Protein AF-A0A927JJC5-F1 (afdb_monomer_lite)

Sequence (199 aa):
MKTSLMSLATGILIAAAAIASPAQAAKVTFDFGLNGASRANGVFEFDDAKTGVLAFEDLKSFDMTTVGGPILLSDGTTQEFPSVTYSLTDILGLSNRYFGFDTAARTIVAGTFEGFAFPLVFAAYDDIGSTGFLIDFFNDGTGAGSITEYTARYMDGYDRISMTASVPEPASWALMLAGFAMVGGATRYRRRATRVAHA

Secondary structure (DSSP, 8-state):
---SSSSSSSSSSSTT-------PEEEEEEEEEETTEEEEEEEEEEETT--SEE-GGGEEEEEEEE---EEE-TTS-EEE---EEEEHHHHHTSSEEEE-EETTTTEE--EE-TT-SSEEEEEEE-TTSSSEEEEEE--SSSS-EEEEETTTTEEEEESEEEEEEPPPPHHHHHHHHHHHHHHHHHHHHHHHT------

pLDDT: mean 83.31, std 15.12, range [40.72, 97.94]

Foldseek 3Di:
DDDDDPPDPPDPDPPPPPPPPPQDWKKKKKFFAAPPHTQKIWMWTARLVDAFWDFLVRTPKIKMKGDWQWDQDPVRDTDTFDIDMDISVNQVPADFWDATAGSVVRDFDWDDGPPDPFTWRTWGHHPVLQATWTWGADPPPPRKIWIAGRPRRDIDIGNDMDMDIDDPDVVVVVVVVVVVVVVVVVVVVVVVVDDDDDD

Structure (mmCIF, N/CA/C/O backbone):
data_AF-A0A927JJC5-F1
#
_entry.id   AF-A0A927JJC5-F1
#
loop_
_atom_site.group_PDB
_atom_site.id
_atom_site.type_symbol
_atom_site.label_atom_id
_atom_site.label_alt_id
_atom_site.label_comp_id
_atom_site.label_asym_id
_atom_site.label_entity_id
_atom_site.label_seq_id
_atom_site.pdbx_PDB_ins_code
_atom_site.Cartn_x
_atom_site.Cartn_y
_atom_site.Cartn_z
_atom_site.occupancy
_atom_site.B_iso_or_equiv
_atom_site.auth_seq_id
_atom_site.auth_comp_id
_atom_site.auth_asym_id
_atom_site.auth_atom_id
_atom_site.pdbx_PDB_model_num
ATOM 1 N N . MET A 1 1 ? -61.981 5.075 44.859 1.00 45.03 1 MET A N 1
ATOM 2 C CA . MET A 1 1 ? -60.550 5.429 45.001 1.00 45.03 1 MET A CA 1
ATOM 3 C C . MET A 1 1 ? -59.701 4.388 44.275 1.00 45.03 1 MET A C 1
ATOM 5 O O . MET A 1 1 ? -59.357 3.374 44.861 1.00 45.03 1 MET A O 1
ATOM 9 N N . LYS A 1 2 ? -59.460 4.576 42.972 1.00 49.97 2 LYS A N 1
ATOM 10 C CA . LYS A 1 2 ? -58.647 3.692 42.115 1.00 49.97 2 LYS A CA 1
ATOM 11 C C . LYS A 1 2 ? -58.069 4.527 40.968 1.00 49.97 2 LYS A C 1
ATOM 13 O O . LYS A 1 2 ? -58.661 4.570 39.903 1.00 49.97 2 LYS A O 1
ATOM 18 N N . THR A 1 3 ? -56.953 5.207 41.198 1.00 52.38 3 THR A N 1
ATOM 19 C CA . THR A 1 3 ? -56.157 5.891 40.161 1.00 52.38 3 THR A CA 1
ATOM 20 C C . THR A 1 3 ? -54.789 6.193 40.766 1.00 52.38 3 THR A C 1
ATOM 22 O O . THR A 1 3 ? -54.757 6.935 41.740 1.00 52.38 3 THR A O 1
ATOM 25 N N . SER A 1 4 ? -53.704 5.601 40.240 1.00 50.56 4 SER A N 1
ATOM 26 C CA . SER A 1 4 ? -52.304 6.107 40.289 1.00 50.56 4 SER A CA 1
ATOM 27 C C . SER A 1 4 ? -51.228 4.999 40.350 1.00 50.56 4 SER A C 1
ATOM 29 O O . SER A 1 4 ? -50.318 5.068 41.171 1.00 50.56 4 SER A O 1
ATOM 31 N N . LEU A 1 5 ? -51.278 3.966 39.497 1.00 47.16 5 LEU A N 1
ATOM 32 C CA . LEU A 1 5 ? -50.209 2.942 39.485 1.00 47.16 5 LEU A CA 1
ATOM 33 C C . LEU A 1 5 ? -49.790 2.418 38.100 1.00 47.16 5 LEU A C 1
ATOM 35 O O . LEU A 1 5 ? -48.977 1.508 38.026 1.00 47.16 5 LEU A O 1
ATOM 39 N N . MET A 1 6 ? -50.270 3.002 36.996 1.00 45.44 6 MET A N 1
ATOM 40 C CA . MET A 1 6 ? -50.074 2.431 35.648 1.00 45.44 6 MET A CA 1
ATOM 41 C C . MET A 1 6 ? -49.170 3.232 34.691 1.00 45.44 6 MET A C 1
ATOM 43 O O . MET A 1 6 ? -49.135 2.924 33.508 1.00 45.44 6 MET A O 1
ATOM 47 N N . SER A 1 7 ? -48.407 4.228 35.161 1.00 46.41 7 SER A N 1
ATOM 48 C CA . SER A 1 7 ? -47.635 5.120 34.265 1.00 46.41 7 SER A CA 1
ATOM 49 C C . SER A 1 7 ? -46.110 4.912 34.246 1.00 46.41 7 SER A C 1
ATOM 51 O O . SER A 1 7 ? -45.433 5.604 33.491 1.00 46.41 7 SER A O 1
ATOM 53 N N . LEU A 1 8 ? -45.529 4.008 35.046 1.00 44.75 8 LEU A N 1
ATOM 54 C CA . LEU A 1 8 ? -44.062 3.968 35.218 1.00 44.75 8 LEU A CA 1
ATOM 55 C C . LEU A 1 8 ? -43.322 2.878 34.415 1.00 44.75 8 LEU A C 1
ATOM 57 O O . LEU A 1 8 ? -42.100 2.810 34.484 1.00 44.75 8 LEU A O 1
ATOM 61 N N . ALA A 1 9 ? -44.022 2.027 33.657 1.00 43.75 9 ALA A N 1
ATOM 62 C CA . ALA A 1 9 ? -43.405 0.872 32.986 1.00 43.75 9 ALA A CA 1
ATOM 63 C C . ALA A 1 9 ? -43.012 1.106 31.510 1.00 43.75 9 ALA A C 1
ATOM 65 O O . ALA A 1 9 ? -42.329 0.270 30.927 1.00 43.75 9 ALA A O 1
ATOM 66 N N . THR A 1 10 ? -43.383 2.239 30.903 1.00 44.34 10 THR A N 1
ATOM 67 C CA . THR A 1 10 ? -43.238 2.459 29.444 1.00 44.34 10 THR A CA 1
ATOM 68 C C . THR A 1 10 ? -42.035 3.341 29.058 1.00 44.34 10 THR A C 1
ATOM 70 O O . THR A 1 10 ? -41.844 3.656 27.890 1.00 44.34 10 THR A O 1
ATOM 73 N N . GLY A 1 11 ? -41.199 3.761 30.016 1.00 40.72 11 GLY A N 1
ATOM 74 C CA . GLY A 1 11 ? -40.173 4.793 29.789 1.00 40.72 11 GLY A CA 1
ATOM 75 C C . GLY A 1 11 ? -38.755 4.328 29.420 1.00 40.72 11 GLY A C 1
ATOM 76 O O . GLY A 1 11 ? -37.905 5.181 29.189 1.00 40.72 11 GLY A O 1
ATOM 77 N N . ILE A 1 12 ? -38.449 3.022 29.389 1.00 48.19 12 ILE A N 1
ATOM 78 C CA . ILE A 1 12 ? -37.056 2.520 29.287 1.00 48.19 12 ILE A CA 1
ATOM 79 C C . ILE A 1 12 ? -36.907 1.453 28.187 1.00 48.19 12 ILE A C 1
ATOM 81 O O . ILE A 1 12 ? -36.392 0.369 28.433 1.00 48.19 12 ILE A O 1
ATOM 85 N N . LEU A 1 13 ? -37.384 1.720 26.967 1.00 42.28 13 LEU A N 1
ATOM 86 C CA . LEU A 1 13 ? -37.197 0.787 25.837 1.00 42.28 13 LEU A CA 1
ATOM 87 C C . LEU A 1 13 ? -36.694 1.432 24.530 1.00 42.28 13 LEU A C 1
ATOM 89 O O . LEU A 1 13 ? -36.550 0.727 23.541 1.00 42.28 13 LEU A O 1
ATOM 93 N N . ILE A 1 14 ? -36.357 2.730 24.507 1.00 48.31 14 ILE A N 1
ATOM 94 C CA . ILE A 1 14 ? -35.943 3.428 23.263 1.00 48.31 14 ILE A CA 1
ATOM 95 C C . ILE A 1 14 ? -34.421 3.696 23.169 1.00 48.31 14 ILE A C 1
ATOM 97 O O . ILE A 1 14 ? -33.922 4.100 22.127 1.00 48.31 14 ILE A O 1
ATOM 101 N N . ALA A 1 15 ? -33.618 3.401 24.196 1.00 47.97 15 ALA A N 1
ATOM 102 C CA . ALA A 1 15 ? -32.189 3.763 24.207 1.00 47.97 15 ALA A CA 1
ATOM 103 C C . ALA A 1 15 ? -31.223 2.688 23.657 1.00 47.97 15 ALA A C 1
ATOM 105 O O . ALA A 1 15 ? -30.042 2.702 23.990 1.00 47.97 15 ALA A O 1
ATOM 106 N N . ALA A 1 16 ? -31.707 1.747 22.842 1.00 46.16 16 ALA A N 1
ATOM 107 C CA . ALA A 1 16 ? -30.874 0.721 22.205 1.00 46.16 16 ALA A CA 1
ATOM 108 C C . ALA A 1 16 ? -31.069 0.675 20.682 1.00 46.16 16 ALA A C 1
ATOM 110 O O . ALA A 1 16 ? -30.912 -0.374 20.062 1.00 46.16 16 ALA A O 1
ATOM 111 N N . ALA A 1 17 ? -31.406 1.813 20.064 1.00 49.09 17 ALA A N 1
ATOM 112 C CA . ALA A 1 17 ? -31.113 1.991 18.650 1.00 49.09 17 ALA A CA 1
ATOM 113 C C . ALA A 1 17 ? -29.588 1.923 18.522 1.00 49.09 17 ALA A C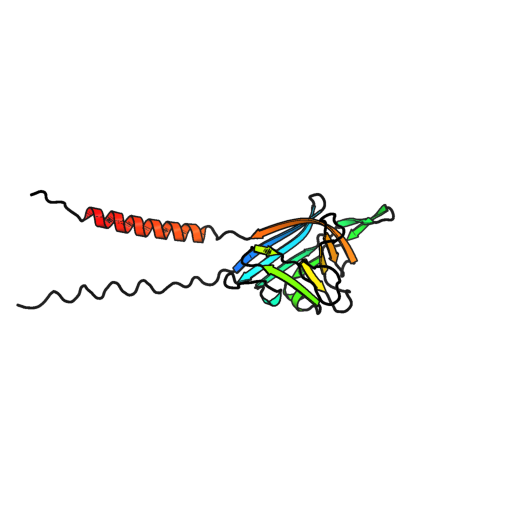 1
ATOM 115 O O . ALA A 1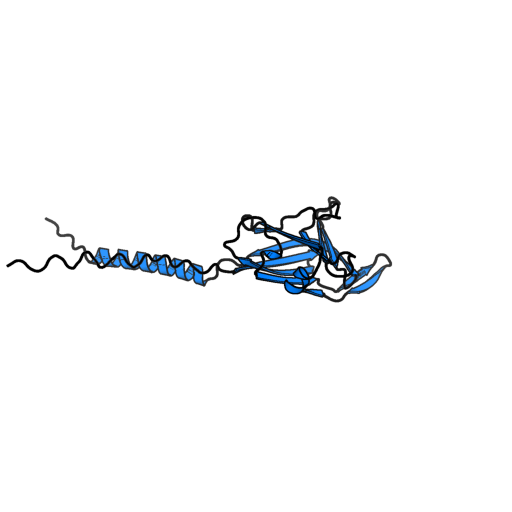 17 ? -28.888 2.861 18.899 1.00 49.09 17 ALA A O 1
ATOM 116 N N . ALA A 1 18 ? -29.091 0.759 18.105 1.00 49.03 18 ALA A N 1
ATOM 117 C CA . ALA A 1 18 ? -27.702 0.540 17.764 1.00 49.03 18 ALA A CA 1
ATOM 118 C C . ALA A 1 18 ? -27.280 1.674 16.831 1.00 49.03 18 ALA A C 1
ATOM 120 O O . ALA A 1 18 ? -27.708 1.736 15.679 1.00 49.03 18 ALA A O 1
ATOM 121 N N . ILE A 1 19 ? -26.492 2.610 17.357 1.00 55.62 19 ILE A N 1
ATOM 122 C CA . ILE A 1 19 ? -25.763 3.561 16.537 1.00 55.62 19 ILE A CA 1
ATOM 123 C C . ILE A 1 19 ? -24.757 2.677 15.812 1.00 55.62 19 ILE A C 1
ATOM 125 O O . ILE A 1 19 ? -23.702 2.363 16.356 1.00 55.62 19 ILE A O 1
ATOM 129 N N . ALA A 1 20 ? -25.144 2.158 14.646 1.00 49.38 20 ALA A N 1
ATOM 130 C CA . ALA A 1 20 ? -24.202 1.568 13.723 1.00 49.38 20 ALA A CA 1
ATOM 131 C C . ALA A 1 20 ? -23.229 2.697 13.403 1.00 49.38 20 ALA A C 1
ATOM 133 O O . ALA A 1 20 ? -23.583 3.647 12.701 1.00 49.38 20 ALA A O 1
ATOM 134 N N . SER A 1 21 ? -22.056 2.662 14.034 1.00 56.81 21 SER A N 1
ATOM 135 C CA . SER A 1 21 ? -20.976 3.578 13.714 1.00 56.81 21 SER A CA 1
ATOM 136 C C . SER A 1 21 ? -20.799 3.507 12.199 1.00 56.81 21 SER A C 1
ATOM 138 O O . SER A 1 21 ? -20.727 2.391 11.673 1.00 56.81 21 SER A O 1
ATOM 140 N N . PRO A 1 22 ? -20.786 4.638 11.474 1.00 59.88 22 PRO A N 1
ATOM 141 C CA . PRO A 1 22 ? -20.475 4.596 10.055 1.00 59.88 22 PRO A CA 1
ATOM 142 C C . PRO A 1 22 ? -19.144 3.861 9.892 1.00 59.88 22 PRO A C 1
ATOM 144 O O . PRO A 1 22 ? -18.228 4.077 10.689 1.00 59.88 22 PRO A O 1
ATOM 147 N N . ALA A 1 23 ? -19.071 2.957 8.914 1.00 66.31 23 ALA A N 1
ATOM 148 C CA . ALA A 1 23 ? -17.867 2.184 8.656 1.00 66.31 23 ALA A CA 1
ATOM 149 C C . ALA A 1 23 ? -16.694 3.150 8.443 1.00 66.31 23 ALA A C 1
ATOM 151 O O . ALA A 1 23 ? -16.654 3.908 7.467 1.00 66.31 23 ALA A O 1
ATOM 152 N N . GLN A 1 24 ? -15.792 3.196 9.423 1.00 72.94 24 GLN A N 1
ATOM 153 C CA . GLN A 1 24 ? -14.660 4.109 9.403 1.00 72.94 24 GLN A CA 1
ATOM 154 C C . GLN A 1 24 ? -13.676 3.605 8.346 1.00 72.94 24 GLN A C 1
ATOM 156 O O . GLN A 1 24 ? -13.454 2.402 8.214 1.00 72.94 24 GLN A O 1
ATOM 161 N N . ALA A 1 25 ? -13.128 4.515 7.542 1.00 79.62 25 ALA A N 1
ATOM 162 C CA . ALA A 1 25 ? -12.082 4.149 6.602 1.00 79.62 25 ALA A CA 1
ATOM 163 C C . ALA A 1 25 ? -10.833 3.738 7.394 1.00 79.62 25 ALA A C 1
ATOM 165 O O . ALA A 1 25 ? -10.331 4.515 8.208 1.00 79.62 25 ALA A O 1
ATOM 166 N N . ALA A 1 26 ? -10.358 2.513 7.183 1.00 89.38 26 ALA A N 1
ATOM 167 C CA . ALA A 1 26 ? -9.096 2.056 7.739 1.00 89.38 26 ALA A CA 1
ATOM 168 C C . ALA A 1 26 ? -7.967 2.566 6.845 1.00 89.38 26 ALA A C 1
ATOM 170 O O . ALA A 1 26 ? -7.985 2.332 5.638 1.00 89.38 26 ALA A O 1
ATOM 171 N N . LYS A 1 27 ? -6.997 3.268 7.438 1.00 93.69 27 LYS A N 1
ATOM 172 C CA . LYS A 1 27 ? -5.854 3.852 6.735 1.00 93.69 27 LYS A CA 1
ATOM 173 C C . LYS A 1 27 ? -4.591 3.052 7.015 1.00 93.69 27 LYS A C 1
ATOM 175 O O . LYS A 1 27 ? -4.279 2.751 8.169 1.00 93.69 27 LYS A O 1
ATOM 180 N N . VAL A 1 28 ? -3.845 2.734 5.966 1.00 95.06 28 VAL A N 1
ATOM 181 C CA . VAL A 1 28 ? -2.594 1.978 6.057 1.00 95.06 28 VAL A CA 1
ATOM 182 C C . VAL A 1 28 ? -1.510 2.715 5.301 1.00 95.06 28 VAL A C 1
ATOM 184 O O . VAL A 1 28 ? -1.614 2.921 4.096 1.00 95.06 28 VAL A O 1
ATOM 187 N N . THR A 1 29 ? -0.456 3.097 6.015 1.00 96.00 29 THR A N 1
ATOM 188 C CA . THR A 1 29 ? 0.770 3.629 5.418 1.00 96.00 29 THR A CA 1
ATOM 189 C C . THR A 1 29 ? 1.756 2.491 5.210 1.00 96.00 29 THR A C 1
ATOM 191 O O . THR A 1 29 ? 1.900 1.632 6.084 1.00 96.00 29 THR A O 1
ATOM 194 N N . PHE A 1 30 ? 2.445 2.496 4.075 1.00 95.56 30 PHE A N 1
ATOM 195 C CA . PHE A 1 30 ? 3.483 1.527 3.754 1.00 95.56 30 PHE A CA 1
ATOM 196 C C . PHE A 1 30 ? 4.758 2.218 3.266 1.00 95.56 30 PHE A C 1
ATOM 198 O O . PHE A 1 30 ? 4.716 3.311 2.703 1.00 95.56 30 PHE A O 1
ATOM 205 N N . ASP A 1 31 ? 5.890 1.556 3.487 1.00 94.62 31 ASP A N 1
ATOM 206 C CA . ASP A 1 31 ? 7.214 1.983 3.044 1.00 94.62 31 ASP A CA 1
ATOM 207 C C . ASP A 1 31 ? 8.060 0.762 2.669 1.00 94.62 31 ASP A C 1
ATOM 209 O O . ASP A 1 31 ? 8.277 -0.133 3.492 1.00 94.62 31 ASP A O 1
ATOM 213 N N . PHE A 1 32 ? 8.534 0.755 1.428 1.00 91.94 32 PHE A N 1
ATOM 214 C CA . PHE A 1 32 ? 9.554 -0.133 0.895 1.00 91.94 32 PHE A CA 1
ATOM 215 C C . PHE A 1 32 ? 10.888 0.594 0.970 1.00 91.94 32 PHE A C 1
ATOM 217 O O . PHE A 1 32 ? 11.045 1.664 0.379 1.00 91.94 32 PHE A O 1
ATOM 224 N N . GLY A 1 33 ? 11.843 0.026 1.700 1.00 89.50 33 GLY A N 1
ATOM 225 C CA . GLY A 1 33 ? 13.153 0.626 1.909 1.00 89.50 33 GLY A CA 1
ATOM 226 C C . GLY A 1 33 ? 14.300 -0.286 1.500 1.00 89.50 33 GLY A C 1
ATOM 227 O O . GLY A 1 33 ? 14.152 -1.504 1.476 1.00 89.50 33 GLY A O 1
ATOM 228 N N . LEU A 1 34 ? 15.442 0.326 1.198 1.00 87.25 34 LEU A N 1
ATOM 229 C CA . LEU A 1 34 ? 16.714 -0.331 0.916 1.00 87.25 34 LEU A CA 1
ATOM 230 C C . LEU A 1 34 ? 17.821 0.375 1.694 1.00 87.25 34 LEU A C 1
ATOM 232 O O . LEU A 1 34 ? 17.955 1.597 1.586 1.00 87.25 34 LEU A O 1
ATOM 236 N N . ASN A 1 35 ? 18.635 -0.364 2.452 1.00 87.19 35 ASN A N 1
ATOM 237 C CA . ASN A 1 35 ? 19.778 0.196 3.185 1.00 87.19 35 ASN A CA 1
ATOM 238 C C . ASN A 1 35 ? 19.397 1.404 4.072 1.00 87.19 35 ASN A C 1
ATOM 240 O O . ASN A 1 35 ? 20.151 2.367 4.213 1.00 87.19 35 ASN A O 1
ATOM 244 N N . GLY A 1 36 ? 18.193 1.371 4.653 1.00 86.12 36 GLY A N 1
ATOM 245 C CA . GLY A 1 36 ? 17.666 2.432 5.517 1.00 86.12 36 GLY A CA 1
ATOM 246 C C . GLY A 1 36 ? 17.057 3.647 4.802 1.00 86.12 36 GLY A C 1
ATOM 247 O O . GLY A 1 36 ? 16.555 4.536 5.488 1.00 86.12 36 GLY A O 1
ATOM 248 N N . ALA A 1 37 ? 17.046 3.688 3.467 1.00 88.50 37 ALA A N 1
ATOM 249 C CA . ALA A 1 37 ? 16.386 4.728 2.674 1.00 88.50 37 ALA A CA 1
ATOM 250 C C . ALA A 1 37 ? 15.057 4.230 2.082 1.00 88.50 37 ALA A C 1
ATOM 252 O O . ALA A 1 37 ? 14.953 3.067 1.708 1.00 88.50 37 ALA A O 1
ATOM 253 N N . SER A 1 38 ? 14.050 5.104 1.973 1.00 91.94 38 SER A N 1
ATOM 254 C CA . SER A 1 38 ? 12.777 4.792 1.301 1.00 91.94 38 SER A CA 1
ATOM 255 C C . SER A 1 38 ? 12.957 4.750 -0.220 1.00 91.94 38 SER A C 1
ATOM 257 O O . SER A 1 38 ? 13.639 5.609 -0.781 1.00 91.94 38 SER A O 1
ATOM 259 N N . ARG A 1 39 ? 12.340 3.764 -0.874 1.00 91.12 39 ARG A N 1
ATOM 260 C CA . ARG A 1 39 ? 12.341 3.542 -2.333 1.00 91.12 39 ARG A CA 1
ATOM 261 C C . ARG A 1 39 ? 10.954 3.627 -2.942 1.00 91.12 39 ARG A C 1
ATOM 263 O O . ARG A 1 39 ? 10.793 4.129 -4.046 1.00 91.12 39 ARG A O 1
ATOM 270 N N . ALA A 1 40 ? 9.941 3.196 -2.208 1.00 93.88 40 ALA A N 1
ATOM 271 C CA . ALA A 1 40 ? 8.557 3.485 -2.529 1.00 93.88 40 ALA A CA 1
ATOM 272 C C . ALA A 1 40 ? 7.781 3.601 -1.228 1.00 93.88 40 ALA A C 1
ATOM 274 O O . ALA A 1 40 ? 7.947 2.787 -0.327 1.00 93.88 40 ALA A O 1
ATOM 275 N N . ASN A 1 41 ? 6.929 4.602 -1.109 1.00 95.81 41 ASN A N 1
ATOM 276 C CA . ASN A 1 41 ? 6.079 4.752 0.060 1.00 95.81 41 ASN A CA 1
ATOM 277 C C . ASN A 1 41 ? 4.719 5.264 -0.362 1.00 95.81 41 ASN A C 1
ATOM 279 O O . ASN A 1 41 ? 4.548 5.830 -1.440 1.00 95.81 41 ASN A O 1
ATOM 283 N N . GLY A 1 42 ? 3.735 5.023 0.482 1.00 96.69 42 GLY A N 1
ATOM 284 C CA . GLY A 1 42 ? 2.385 5.376 0.134 1.00 96.69 42 GLY A CA 1
ATOM 285 C C . GLY A 1 42 ? 1.404 5.119 1.244 1.00 96.69 42 GLY A C 1
ATOM 286 O O . GLY A 1 42 ? 1.742 4.767 2.378 1.00 96.69 42 GLY A O 1
ATOM 287 N N . VAL A 1 43 ? 0.152 5.333 0.893 1.00 97.25 43 VAL A N 1
ATOM 288 C CA . VAL A 1 43 ? -0.972 5.161 1.779 1.00 97.25 43 VAL A CA 1
ATOM 289 C C . VAL A 1 43 ? -2.160 4.652 0.993 1.00 97.25 43 VAL A C 1
ATOM 291 O O . VAL A 1 43 ? -2.381 5.045 -0.148 1.00 97.25 43 VAL A O 1
ATOM 294 N N . PHE A 1 44 ? -2.937 3.780 1.611 1.00 97.44 44 PHE A N 1
ATOM 295 C CA . PHE A 1 44 ? -4.234 3.402 1.086 1.00 97.44 44 PHE A CA 1
ATOM 296 C C . PHE A 1 44 ? -5.277 3.406 2.189 1.00 97.44 44 PHE A C 1
ATOM 298 O O . PHE A 1 44 ? -4.968 3.234 3.373 1.00 97.44 44 PHE A O 1
ATOM 305 N N . GLU A 1 45 ? -6.520 3.621 1.785 1.00 96.44 45 GLU A N 1
ATOM 306 C CA . GLU A 1 45 ? -7.677 3.551 2.659 1.00 96.44 45 GLU A CA 1
ATOM 307 C C . GLU A 1 45 ? -8.668 2.538 2.106 1.00 96.44 45 GLU A C 1
ATOM 309 O O . GLU A 1 45 ? -8.879 2.448 0.898 1.00 96.44 45 GLU A O 1
ATOM 314 N N . PHE A 1 46 ? -9.304 1.785 2.992 1.00 95.25 46 PHE A N 1
ATOM 315 C CA . PHE A 1 46 ? -10.340 0.822 2.635 1.00 95.25 46 PHE A CA 1
ATOM 316 C C . PHE A 1 46 ? -11.489 0.879 3.639 1.00 95.25 46 PHE A C 1
ATOM 318 O O . PHE A 1 46 ? -11.424 1.551 4.670 1.00 95.25 46 PHE A O 1
ATOM 325 N N . ASP A 1 47 ? -12.593 0.217 3.314 1.00 93.00 47 ASP A N 1
ATOM 326 C CA . ASP A 1 47 ? -13.699 0.067 4.252 1.00 93.00 47 ASP A CA 1
ATOM 327 C C . ASP A 1 47 ? -13.388 -1.025 5.284 1.00 93.00 47 ASP A C 1
ATOM 329 O O . ASP A 1 47 ? -13.258 -2.182 4.902 1.00 93.00 47 ASP A O 1
ATOM 333 N N . ASP A 1 48 ? -13.302 -0.696 6.577 1.00 89.44 48 ASP A N 1
ATOM 334 C CA . ASP A 1 48 ? -12.951 -1.678 7.621 1.00 89.44 48 ASP A CA 1
ATOM 335 C C . ASP A 1 48 ? -14.020 -2.783 7.794 1.00 89.44 48 ASP A C 1
ATOM 337 O O . ASP A 1 48 ? -13.774 -3.798 8.441 1.00 89.44 48 ASP A O 1
ATOM 341 N N . ALA A 1 49 ? -15.208 -2.631 7.189 1.00 90.56 49 ALA A N 1
ATOM 342 C CA . ALA A 1 49 ? -16.200 -3.703 7.111 1.00 90.56 49 ALA A CA 1
ATOM 343 C C . ALA A 1 49 ? -15.864 -4.768 6.047 1.00 90.56 49 ALA A C 1
ATOM 345 O O . ALA A 1 49 ? -16.460 -5.850 6.051 1.00 90.56 49 ALA A O 1
ATOM 346 N N . LYS A 1 50 ? -14.941 -4.487 5.117 1.00 92.88 50 LYS A N 1
ATOM 347 C CA . LYS A 1 50 ? -14.481 -5.449 4.109 1.00 92.88 50 LYS A CA 1
ATOM 348 C C . LYS A 1 50 ? -13.570 -6.491 4.757 1.00 92.88 50 LYS A C 1
ATOM 350 O O . LYS A 1 50 ? -12.649 -6.180 5.509 1.00 92.88 50 LYS A O 1
ATOM 355 N N . THR A 1 51 ? -13.819 -7.755 4.434 1.00 94.75 51 THR A N 1
ATOM 356 C CA . THR A 1 51 ? -13.065 -8.897 4.965 1.00 94.75 51 THR A CA 1
ATOM 357 C C . THR A 1 51 ? -12.396 -9.669 3.833 1.00 94.75 51 THR A C 1
ATOM 359 O O . THR A 1 51 ? -12.914 -9.695 2.718 1.00 94.75 51 THR A O 1
ATOM 362 N N . GLY A 1 52 ? -11.261 -10.305 4.127 1.00 96.12 52 GLY A N 1
ATOM 363 C CA . GLY A 1 52 ? -10.508 -11.114 3.167 1.00 96.12 52 GLY A CA 1
ATOM 364 C C . GLY A 1 52 ? -9.329 -10.366 2.547 1.00 96.12 52 GLY A C 1
ATOM 365 O O . GLY A 1 52 ? -8.789 -9.442 3.151 1.00 96.12 52 GLY A O 1
ATOM 366 N N . VAL A 1 53 ? -8.916 -10.805 1.355 1.00 95.44 53 VAL A N 1
ATOM 367 C CA . VAL A 1 53 ? -7.832 -10.178 0.588 1.00 95.44 53 VAL A CA 1
ATOM 368 C C . VAL A 1 53 ? -8.431 -9.128 -0.339 1.00 95.44 53 VAL A C 1
ATOM 370 O O . VAL A 1 53 ? -9.233 -9.464 -1.207 1.00 95.44 53 VAL A O 1
ATOM 373 N N . LEU A 1 54 ? -8.058 -7.869 -0.133 1.00 96.31 54 LEU A N 1
ATOM 374 C CA . LEU A 1 54 ? -8.517 -6.744 -0.945 1.00 96.31 54 LEU A CA 1
ATOM 375 C C . LEU A 1 54 ? -7.755 -6.663 -2.265 1.00 96.31 54 LEU A C 1
ATOM 377 O O . LEU A 1 54 ? -6.551 -6.924 -2.281 1.00 96.31 54 LEU A O 1
ATOM 381 N N . ALA A 1 55 ? -8.448 -6.206 -3.310 1.00 96.19 55 ALA A N 1
ATOM 382 C CA . ALA A 1 55 ? -7.867 -5.725 -4.564 1.00 96.19 55 ALA A CA 1
ATOM 383 C C . ALA A 1 55 ? -7.905 -4.183 -4.637 1.00 96.19 55 ALA A C 1
ATOM 385 O O . ALA A 1 55 ? -8.467 -3.528 -3.756 1.00 96.19 55 ALA A O 1
ATOM 386 N N . PHE A 1 56 ? -7.334 -3.583 -5.689 1.00 96.81 56 PHE A N 1
ATOM 387 C CA . PHE A 1 56 ? -7.370 -2.123 -5.876 1.00 96.81 56 PHE A CA 1
ATOM 388 C C . PHE A 1 56 ? -8.802 -1.581 -5.948 1.00 96.81 56 PHE A C 1
ATOM 390 O O . PHE A 1 56 ? -9.085 -0.497 -5.447 1.00 96.81 56 PHE A O 1
ATOM 397 N N . GLU A 1 57 ? -9.719 -2.354 -6.523 1.00 97.19 57 GLU A N 1
ATOM 398 C CA . GLU A 1 57 ? -11.134 -2.019 -6.663 1.00 97.19 57 GLU A CA 1
ATOM 399 C C . GLU A 1 57 ? -11.876 -1.937 -5.316 1.00 97.19 57 GLU A C 1
ATOM 401 O O . GLU A 1 57 ? -12.953 -1.343 -5.243 1.00 97.19 57 GLU A O 1
ATOM 406 N N . ASP A 1 58 ? -11.318 -2.509 -4.244 1.00 96.81 58 ASP A N 1
ATOM 407 C CA . ASP A 1 58 ? -11.883 -2.431 -2.893 1.00 96.81 58 ASP A CA 1
ATOM 408 C C . ASP A 1 58 ? -11.404 -1.203 -2.100 1.00 96.81 58 ASP A C 1
ATOM 410 O O . ASP A 1 58 ? -11.900 -0.947 -0.995 1.00 96.81 58 ASP A O 1
ATOM 414 N N . LEU A 1 59 ? -10.444 -0.444 -2.633 1.00 97.06 59 LEU A N 1
ATOM 415 C CA . LEU A 1 59 ? -9.858 0.705 -1.950 1.00 97.06 59 LEU A CA 1
ATOM 416 C C . LEU A 1 59 ? -10.720 1.963 -2.123 1.00 97.06 59 LEU A C 1
ATOM 418 O O . LEU A 1 59 ? -11.303 2.221 -3.173 1.00 97.06 59 LEU A O 1
ATOM 422 N N . LYS A 1 60 ? -10.777 2.781 -1.070 1.00 96.44 60 LYS A N 1
ATOM 423 C CA . LYS A 1 60 ? -11.374 4.128 -1.083 1.00 96.44 60 LYS A CA 1
ATOM 424 C C . LYS A 1 60 ? -10.390 5.159 -1.627 1.00 96.44 60 LYS A C 1
ATOM 426 O O . LYS A 1 60 ? -10.788 6.082 -2.332 1.00 96.44 60 LYS A O 1
ATOM 431 N N . SER A 1 61 ? -9.117 5.002 -1.281 1.00 97.38 61 SER A N 1
ATOM 432 C CA . SER A 1 61 ? -8.017 5.804 -1.801 1.00 97.38 61 SER A CA 1
ATOM 433 C C . SER A 1 61 ? -6.741 4.976 -1.831 1.00 97.38 61 SER A C 1
ATOM 435 O O . SER A 1 61 ? -6.584 4.003 -1.091 1.00 97.38 61 SER A O 1
ATOM 437 N N . PHE A 1 62 ? -5.838 5.368 -2.714 1.00 97.81 62 PHE A N 1
ATOM 438 C CA . PHE A 1 62 ? -4.497 4.830 -2.825 1.00 97.81 62 PHE A CA 1
ATOM 439 C C . PHE A 1 62 ? -3.622 5.940 -3.383 1.00 97.81 62 PHE A C 1
ATOM 441 O O . PHE A 1 62 ? -3.988 6.560 -4.380 1.00 97.81 62 PHE A O 1
ATOM 448 N N . ASP A 1 63 ? -2.478 6.150 -2.755 1.00 97.62 63 ASP A N 1
ATOM 449 C CA . ASP A 1 63 ? -1.423 7.023 -3.232 1.00 97.62 63 ASP A CA 1
ATOM 450 C C . ASP A 1 63 ? -0.090 6.332 -2.967 1.00 97.62 63 ASP A C 1
ATOM 452 O O . ASP A 1 63 ? 0.198 5.933 -1.838 1.00 97.62 63 ASP A O 1
ATOM 456 N N . MET A 1 64 ? 0.743 6.199 -3.990 1.00 96.62 64 MET A N 1
ATOM 457 C CA . MET A 1 64 ? 2.101 5.682 -3.859 1.00 96.62 64 MET A CA 1
ATOM 458 C C . MET A 1 64 ? 3.062 6.589 -4.592 1.00 96.62 64 MET A C 1
ATOM 460 O O . MET A 1 64 ? 2.801 6.977 -5.720 1.00 96.62 64 MET A O 1
ATOM 464 N N . THR A 1 65 ? 4.199 6.883 -3.982 1.00 95.81 65 THR A N 1
ATOM 465 C CA . THR A 1 65 ? 5.310 7.565 -4.633 1.00 95.81 65 THR A CA 1
ATOM 466 C C . THR A 1 65 ? 6.505 6.630 -4.692 1.00 95.81 65 THR A C 1
ATOM 468 O O . THR A 1 65 ? 6.985 6.173 -3.653 1.00 95.81 65 THR A O 1
ATOM 471 N N . THR A 1 66 ? 6.998 6.357 -5.898 1.00 92.75 66 THR A N 1
ATOM 472 C CA . THR A 1 66 ? 8.342 5.811 -6.077 1.00 92.75 66 THR A CA 1
ATOM 473 C C . THR A 1 66 ? 9.331 6.943 -5.839 1.00 92.75 66 THR A C 1
ATOM 475 O O . THR A 1 66 ? 9.211 8.044 -6.383 1.00 92.75 66 THR A O 1
ATOM 478 N N . VAL A 1 67 ? 10.274 6.704 -4.938 1.00 87.00 67 VAL A N 1
ATOM 479 C CA . VAL A 1 67 ? 11.311 7.664 -4.595 1.00 87.00 67 VAL A CA 1
ATOM 480 C C . VAL A 1 67 ? 12.377 7.545 -5.669 1.00 87.00 67 VAL A C 1
ATOM 482 O O . VAL A 1 67 ? 13.183 6.617 -5.667 1.00 87.00 67 VAL A O 1
ATOM 485 N N . GLY A 1 68 ? 12.356 8.497 -6.597 1.00 79.75 68 GLY A N 1
ATOM 486 C CA . GLY A 1 68 ? 13.453 8.687 -7.526 1.00 79.75 68 GLY A CA 1
ATOM 487 C C . GLY A 1 68 ? 14.730 9.077 -6.782 1.00 79.75 68 GLY A C 1
ATOM 488 O O . GLY A 1 68 ? 14.729 9.419 -5.597 1.00 79.75 68 GLY A O 1
ATOM 489 N N . GLY A 1 69 ? 15.853 9.030 -7.476 1.00 80.75 69 GLY A N 1
ATOM 490 C CA . GLY A 1 69 ? 17.133 9.412 -6.905 1.00 80.75 69 GLY A CA 1
ATOM 491 C C . GLY A 1 69 ? 18.307 8.895 -7.719 1.00 80.75 69 GLY A C 1
ATOM 492 O O . GLY A 1 69 ? 18.108 8.262 -8.759 1.00 80.75 69 GLY A O 1
ATOM 493 N N . PRO A 1 70 ? 19.535 9.177 -7.261 1.00 82.19 70 PRO A N 1
ATOM 494 C CA . PRO A 1 70 ? 20.734 8.660 -7.892 1.00 82.19 70 PRO A CA 1
ATOM 495 C C . PRO A 1 70 ? 20.816 7.137 -7.722 1.00 82.19 70 PRO A C 1
ATOM 497 O O . PRO A 1 70 ? 20.887 6.640 -6.595 1.00 82.19 70 PRO A O 1
ATOM 500 N N . ILE A 1 71 ? 20.862 6.405 -8.834 1.00 73.69 71 ILE A N 1
ATOM 501 C CA . ILE A 1 71 ? 21.260 4.993 -8.870 1.00 73.69 71 ILE A CA 1
ATOM 502 C C . ILE A 1 71 ? 22.647 4.891 -9.492 1.00 73.69 71 ILE A C 1
ATOM 504 O O . ILE A 1 71 ? 22.898 5.463 -10.552 1.00 73.69 71 ILE A O 1
ATOM 508 N N . LEU A 1 72 ? 23.529 4.125 -8.847 1.00 79.69 72 LEU A N 1
ATOM 509 C CA . LEU A 1 72 ? 24.796 3.701 -9.431 1.00 79.69 72 LEU A CA 1
ATOM 510 C C . LEU A 1 72 ? 24.542 2.537 -10.398 1.00 79.69 72 LEU A C 1
ATOM 512 O O . LEU A 1 72 ? 24.164 1.445 -9.977 1.00 79.69 72 LEU A O 1
ATOM 516 N N . LEU A 1 73 ? 24.743 2.780 -11.687 1.00 78.19 73 LEU A N 1
ATOM 517 C CA . LEU A 1 73 ? 24.609 1.788 -12.744 1.00 78.19 73 LEU A CA 1
ATOM 518 C C . LEU A 1 73 ? 25.816 0.838 -12.767 1.00 78.19 73 LEU A C 1
ATOM 520 O O . LEU A 1 73 ? 26.878 1.114 -12.206 1.00 78.19 73 LEU A O 1
ATOM 524 N N . SER A 1 74 ? 25.674 -0.290 -13.466 1.00 74.88 74 SER A N 1
ATOM 525 C CA . SER A 1 74 ? 26.730 -1.308 -13.580 1.00 74.88 74 SER A CA 1
ATOM 526 C C . SER A 1 74 ? 27.999 -0.819 -14.288 1.00 74.88 74 SER A C 1
ATOM 528 O O . SER A 1 74 ? 29.051 -1.434 -14.141 1.00 74.88 74 SER A O 1
ATOM 530 N N . ASP A 1 75 ? 27.914 0.264 -15.063 1.00 85.94 75 ASP A N 1
ATOM 531 C CA . ASP A 1 75 ? 29.067 0.919 -15.694 1.00 85.94 75 ASP A CA 1
ATOM 532 C C . ASP A 1 75 ? 29.791 1.910 -14.757 1.00 85.94 75 ASP A C 1
ATOM 534 O O . ASP A 1 75 ? 30.775 2.535 -15.154 1.00 85.94 75 ASP A O 1
ATOM 538 N N . GLY A 1 76 ? 29.328 2.038 -13.508 1.00 85.75 76 GLY A N 1
ATOM 539 C CA . GLY A 1 76 ? 29.874 2.939 -12.498 1.00 85.75 76 GLY A CA 1
ATOM 540 C C . GLY A 1 76 ? 29.386 4.385 -12.608 1.00 85.75 76 GLY A C 1
ATOM 541 O O . GLY A 1 76 ? 29.853 5.230 -11.843 1.00 85.75 76 GLY A O 1
ATOM 542 N N . THR A 1 77 ? 28.471 4.695 -13.531 1.00 89.00 77 THR A N 1
ATOM 543 C CA . THR A 1 77 ? 27.854 6.023 -13.628 1.00 89.00 77 THR A CA 1
ATOM 544 C C . THR A 1 77 ? 26.662 6.153 -12.686 1.00 89.00 77 THR A C 1
ATOM 546 O O . THR A 1 77 ? 25.990 5.175 -12.369 1.00 89.00 77 THR A O 1
ATOM 549 N N . THR A 1 78 ? 26.389 7.373 -12.224 1.00 88.50 78 THR A N 1
ATOM 550 C CA . THR A 1 78 ? 25.194 7.670 -11.428 1.00 88.50 78 THR A CA 1
ATOM 551 C C . THR A 1 78 ? 24.140 8.306 -12.321 1.00 88.50 78 THR A C 1
ATOM 553 O O . THR A 1 78 ? 24.405 9.343 -12.931 1.00 88.50 78 THR A O 1
ATOM 556 N N . GLN A 1 79 ? 22.944 7.728 -12.362 1.00 86.94 79 GLN A N 1
ATOM 557 C CA . GLN A 1 79 ? 21.796 8.295 -13.065 1.00 86.94 79 GLN A CA 1
ATOM 558 C C . GLN A 1 79 ? 20.743 8.764 -12.061 1.00 86.94 79 GLN A C 1
ATOM 560 O O . GLN A 1 79 ? 20.369 8.018 -11.160 1.00 86.94 79 GLN A O 1
ATOM 565 N N . GLU A 1 80 ? 20.263 9.999 -12.215 1.00 89.19 80 GLU A N 1
ATOM 566 C CA . GLU A 1 80 ? 19.137 10.513 -11.436 1.00 89.19 80 GLU A CA 1
ATOM 567 C C . GLU A 1 80 ? 17.814 10.139 -12.100 1.00 89.19 80 GLU A C 1
ATOM 569 O O . GLU A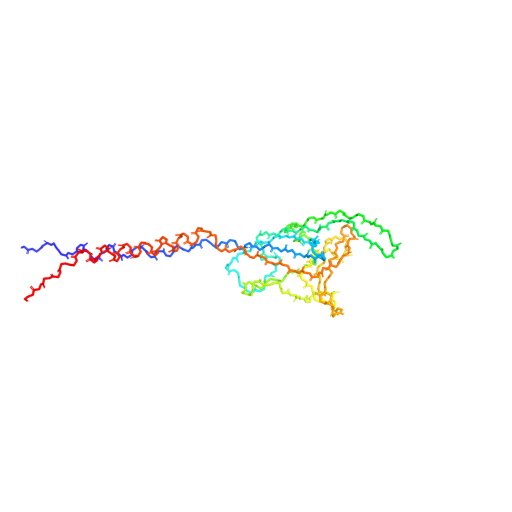 1 80 ? 17.574 10.462 -13.266 1.00 89.19 80 GLU A O 1
ATOM 574 N N . PHE A 1 81 ? 16.947 9.488 -11.332 1.00 85.88 81 PHE A N 1
ATOM 575 C CA . PHE A 1 81 ? 15.583 9.184 -11.739 1.00 85.88 81 PHE A CA 1
ATOM 576 C C . PHE A 1 81 ? 14.594 10.118 -11.033 1.00 85.88 81 PHE A C 1
ATOM 578 O O . PHE A 1 81 ? 14.766 10.385 -9.841 1.00 85.88 81 PHE A O 1
ATOM 585 N N . PRO A 1 82 ? 13.564 10.629 -11.726 1.00 91.25 82 PRO A N 1
ATOM 586 C CA . PRO A 1 82 ? 12.509 11.405 -11.087 1.00 91.25 82 PRO A CA 1
ATOM 587 C C . PRO A 1 82 ? 11.641 10.520 -10.184 1.00 91.25 82 PRO A C 1
ATOM 589 O O . PRO A 1 82 ? 11.458 9.334 -10.452 1.00 91.25 82 PRO A O 1
ATOM 592 N N . SER A 1 83 ? 11.068 11.109 -9.134 1.00 92.75 83 SER A N 1
ATOM 593 C CA . SER A 1 83 ? 10.002 10.460 -8.364 1.00 92.75 83 SER A CA 1
ATOM 594 C C . SER A 1 83 ? 8.703 10.434 -9.165 1.00 92.75 83 SER A C 1
ATOM 596 O O . SER A 1 83 ? 8.373 11.419 -9.830 1.00 92.75 83 SER A O 1
ATOM 598 N N . VAL A 1 84 ? 7.945 9.342 -9.063 1.00 94.69 84 VAL A N 1
ATOM 599 C CA . VAL A 1 84 ? 6.651 9.182 -9.742 1.00 94.69 84 VAL A CA 1
ATOM 600 C C . VAL A 1 84 ? 5.577 8.867 -8.709 1.00 94.69 84 VAL A C 1
ATOM 602 O O . VAL A 1 84 ? 5.759 7.985 -7.873 1.00 94.69 84 VAL A O 1
ATOM 605 N N . THR A 1 85 ? 4.456 9.587 -8.758 1.00 96.19 85 THR A N 1
ATOM 606 C CA . THR A 1 85 ? 3.312 9.368 -7.864 1.00 96.19 85 THR A CA 1
ATOM 607 C C . THR A 1 85 ? 2.148 8.759 -8.637 1.00 96.19 85 THR A C 1
ATOM 609 O O . THR A 1 85 ? 1.797 9.244 -9.708 1.00 96.19 85 THR A O 1
ATOM 612 N N . TYR A 1 86 ? 1.547 7.721 -8.064 1.00 96.88 86 TYR A N 1
ATOM 613 C CA . TYR A 1 86 ? 0.403 6.983 -8.578 1.00 96.88 86 TYR A CA 1
ATOM 614 C C . TYR A 1 86 ? -0.775 7.130 -7.622 1.00 96.88 86 TYR A C 1
ATOM 616 O O . TYR A 1 86 ? -0.688 6.695 -6.471 1.00 96.88 86 TYR A O 1
ATOM 624 N N . SER A 1 87 ? -1.872 7.705 -8.106 1.00 97.88 87 SER A N 1
ATOM 625 C CA . SER A 1 87 ? -3.153 7.708 -7.404 1.00 97.88 87 SER A CA 1
ATOM 626 C C . SER A 1 87 ? -3.970 6.456 -7.735 1.00 97.88 87 SER A C 1
ATOM 628 O O . SER A 1 87 ? -3.714 5.753 -8.716 1.00 97.88 87 SER A O 1
ATOM 630 N N . LEU A 1 88 ? -5.032 6.209 -6.966 1.00 97.94 88 LEU A N 1
ATOM 631 C CA . LEU A 1 88 ? -5.993 5.147 -7.269 1.00 97.94 88 LEU A CA 1
ATOM 632 C C . LEU A 1 88 ? -6.611 5.310 -8.666 1.00 97.94 88 LEU A C 1
ATOM 634 O O . LEU A 1 88 ? -6.858 4.319 -9.345 1.00 97.94 88 LEU A O 1
ATOM 638 N N . THR A 1 89 ? -6.838 6.549 -9.113 1.00 97.94 89 THR A N 1
ATOM 639 C CA . THR A 1 89 ? -7.411 6.807 -10.445 1.00 97.94 89 THR A CA 1
ATOM 640 C C . THR A 1 89 ? -6.440 6.401 -11.548 1.00 97.94 89 THR A C 1
ATOM 642 O O . THR A 1 89 ? -6.861 5.763 -12.511 1.00 97.94 89 THR A O 1
ATOM 645 N N . ASP A 1 90 ? -5.151 6.715 -11.386 1.00 96.44 90 ASP A N 1
ATOM 646 C CA . ASP A 1 90 ? -4.113 6.326 -12.347 1.00 96.44 90 ASP A CA 1
ATOM 647 C C . ASP A 1 90 ? -4.032 4.804 -12.445 1.00 96.44 90 ASP A C 1
ATOM 649 O O . ASP A 1 90 ? -4.064 4.241 -13.536 1.00 96.44 90 ASP A O 1
ATOM 653 N N . ILE A 1 91 ? -4.020 4.132 -11.290 1.00 96.62 91 ILE A N 1
ATOM 654 C CA . ILE A 1 91 ? -3.954 2.673 -11.204 1.00 96.62 91 ILE A CA 1
ATOM 655 C C . ILE A 1 91 ? -5.158 2.035 -11.877 1.00 96.62 91 ILE A C 1
ATOM 657 O O . ILE A 1 91 ? -4.976 1.183 -12.736 1.00 96.62 91 ILE A O 1
ATOM 661 N N . LEU A 1 92 ? -6.380 2.463 -11.554 1.00 96.75 92 LEU A N 1
ATOM 662 C CA . LEU A 1 92 ? -7.599 1.906 -12.146 1.00 96.75 92 LEU A CA 1
ATOM 663 C C . LEU A 1 92 ? -7.740 2.199 -13.655 1.00 96.75 92 LEU A C 1
ATOM 665 O O . LEU A 1 92 ? -8.603 1.605 -14.308 1.00 96.75 92 LEU A O 1
ATOM 669 N N . GLY A 1 93 ? -6.892 3.063 -14.222 1.00 96.00 93 GLY A N 1
ATOM 670 C CA . GLY A 1 93 ? -6.766 3.281 -15.664 1.00 96.00 93 GLY A CA 1
ATOM 671 C C . GLY A 1 93 ? -5.863 2.279 -16.395 1.00 96.00 93 GLY A C 1
ATOM 672 O O . GLY A 1 93 ? -5.914 2.217 -17.621 1.00 96.00 93 GLY A O 1
ATOM 673 N N . LEU A 1 94 ? -5.056 1.490 -15.677 1.00 95.06 94 LEU A N 1
ATOM 674 C CA . LEU A 1 94 ? -4.082 0.552 -16.254 1.00 95.06 94 LEU A CA 1
ATOM 675 C C . LEU A 1 94 ? -4.676 -0.850 -16.437 1.00 95.06 94 LEU A C 1
ATOM 677 O O . LEU A 1 94 ? -5.498 -1.277 -15.632 1.00 95.06 94 LEU A O 1
ATOM 681 N N . SER A 1 95 ? -4.260 -1.581 -17.472 1.00 93.69 95 SER A N 1
ATOM 682 C CA . SER A 1 95 ? -4.844 -2.888 -17.819 1.00 93.69 95 SER A CA 1
ATOM 683 C C . SER A 1 95 ? -4.508 -3.992 -16.811 1.00 93.69 95 SER A C 1
ATOM 685 O O . SER A 1 95 ? -5.371 -4.794 -16.458 1.00 93.69 95 SER A O 1
ATOM 687 N N . ASN A 1 96 ? -3.264 -4.032 -16.329 1.00 92.69 96 ASN A N 1
ATOM 688 C CA . ASN A 1 96 ? -2.739 -5.143 -15.544 1.00 92.69 96 ASN A CA 1
ATOM 689 C C . ASN A 1 96 ? -2.460 -4.697 -14.119 1.00 92.69 96 ASN A C 1
ATOM 691 O O . ASN A 1 96 ? -1.632 -3.814 -13.901 1.00 92.69 96 ASN A O 1
ATOM 695 N N . ARG A 1 97 ? -3.169 -5.275 -13.143 1.00 94.19 97 ARG A N 1
ATOM 696 C CA . ARG A 1 97 ? -3.155 -4.778 -11.764 1.00 94.19 97 ARG A CA 1
ATOM 697 C C . ARG A 1 97 ? -3.205 -5.906 -10.750 1.00 94.19 97 ARG A C 1
ATOM 699 O O . ARG A 1 97 ? -4.076 -6.768 -10.816 1.00 94.19 97 ARG A O 1
ATOM 706 N N . TYR A 1 98 ? -2.318 -5.848 -9.770 1.00 94.81 98 TYR A N 1
ATOM 707 C CA . TYR A 1 98 ? -2.316 -6.726 -8.616 1.00 94.81 98 TYR A CA 1
ATOM 708 C C . TYR A 1 98 ? -2.149 -5.915 -7.334 1.00 94.81 98 TYR A C 1
ATOM 710 O O . TYR A 1 98 ? -1.204 -5.142 -7.180 1.00 94.81 98 TYR A O 1
ATOM 718 N N . PHE A 1 99 ? -3.058 -6.144 -6.399 1.00 95.19 99 PHE A N 1
ATOM 719 C CA . PHE A 1 99 ? -2.951 -5.701 -5.021 1.00 95.19 99 PHE A CA 1
ATOM 720 C C . PHE A 1 99 ? -3.506 -6.816 -4.150 1.00 95.19 99 PHE A C 1
ATOM 722 O O . PHE A 1 99 ? -4.574 -7.350 -4.447 1.00 95.19 99 PHE A O 1
ATOM 729 N N . GLY A 1 100 ? -2.765 -7.176 -3.108 1.00 93.69 100 GLY A N 1
ATOM 730 C CA . GLY A 1 100 ? -3.189 -8.156 -2.123 1.00 93.69 100 GLY A CA 1
ATOM 731 C C . GLY A 1 100 ? -2.957 -7.616 -0.724 1.00 93.69 100 GLY A C 1
ATOM 732 O O . GLY A 1 100 ? -1.815 -7.482 -0.285 1.00 93.69 100 GLY A O 1
ATOM 733 N N . PHE A 1 101 ? -4.034 -7.325 0.001 1.00 95.19 101 PHE A N 1
ATOM 734 C CA . PHE A 1 101 ? -3.962 -6.972 1.419 1.00 95.19 101 PHE A CA 1
ATOM 735 C C . PHE A 1 101 ? -4.976 -7.780 2.222 1.00 95.19 101 PHE A C 1
ATOM 737 O O . PHE A 1 101 ? -6.178 -7.636 2.018 1.00 95.19 101 PHE A O 1
ATOM 744 N N . ASP A 1 102 ? -4.495 -8.626 3.133 1.00 95.19 102 ASP A N 1
ATOM 745 C CA . ASP A 1 102 ? -5.348 -9.395 4.041 1.00 95.19 102 ASP A CA 1
ATOM 746 C C . ASP A 1 102 ? -5.804 -8.491 5.190 1.00 95.19 102 ASP A C 1
ATOM 748 O O . ASP A 1 102 ? -4.992 -8.069 6.019 1.00 95.19 102 ASP A O 1
ATOM 752 N N . THR A 1 103 ? -7.102 -8.191 5.259 1.00 93.69 103 THR A N 1
ATOM 753 C CA . THR A 1 103 ? -7.640 -7.291 6.290 1.00 93.69 103 THR A CA 1
ATOM 754 C C . THR A 1 103 ? -7.647 -7.898 7.690 1.00 93.69 103 THR A C 1
ATOM 756 O O . THR A 1 103 ? -7.600 -7.152 8.671 1.00 93.69 103 THR A O 1
ATOM 759 N N . ALA A 1 104 ? -7.659 -9.229 7.810 1.00 91.69 104 ALA A N 1
ATOM 760 C CA . ALA A 1 104 ? -7.624 -9.921 9.092 1.00 91.69 104 ALA A CA 1
ATOM 761 C C . ALA A 1 104 ? -6.198 -9.968 9.656 1.00 91.69 104 ALA A C 1
ATOM 763 O O . ALA A 1 104 ? -5.987 -9.633 10.823 1.00 91.69 104 ALA A O 1
ATOM 764 N N . ALA A 1 105 ? -5.218 -10.341 8.827 1.00 92.12 105 ALA A N 1
ATOM 765 C CA . ALA A 1 105 ? -3.806 -10.363 9.215 1.00 92.12 105 ALA A CA 1
ATOM 766 C C . ALA A 1 105 ? -3.169 -8.962 9.229 1.00 92.12 105 ALA A C 1
ATOM 768 O O . ALA A 1 105 ? -2.161 -8.749 9.903 1.00 92.12 105 ALA A O 1
ATOM 769 N N . ARG A 1 106 ? -3.770 -7.998 8.518 1.00 91.44 106 ARG A N 1
ATOM 770 C CA . ARG A 1 106 ? -3.237 -6.651 8.259 1.00 91.44 106 ARG A CA 1
ATOM 771 C C . ARG A 1 106 ? -1.849 -6.682 7.620 1.00 91.44 106 ARG A C 1
ATOM 773 O O . ARG A 1 106 ? -0.968 -5.900 7.976 1.00 91.44 106 ARG A O 1
ATOM 780 N N . THR A 1 107 ? -1.672 -7.582 6.661 1.00 91.50 107 THR A N 1
ATOM 781 C CA . THR A 1 107 ? -0.414 -7.798 5.943 1.00 91.50 107 THR A CA 1
ATOM 782 C C . THR A 1 107 ? -0.637 -7.789 4.439 1.00 91.50 107 THR A C 1
ATOM 784 O O . THR A 1 107 ? -1.692 -8.199 3.953 1.00 91.50 107 THR A O 1
ATOM 787 N N . ILE A 1 108 ? 0.387 -7.375 3.695 1.00 91.69 108 ILE A N 1
ATOM 788 C CA . ILE A 1 108 ? 0.457 -7.614 2.253 1.00 91.69 108 ILE A CA 1
ATOM 789 C C . ILE A 1 108 ? 0.454 -9.120 1.992 1.00 91.69 108 ILE A C 1
ATOM 791 O O . ILE A 1 108 ? 1.158 -9.882 2.657 1.00 91.69 108 ILE A O 1
ATOM 795 N N . VAL A 1 109 ? -0.324 -9.526 0.999 1.00 91.75 109 VAL A N 1
ATOM 796 C CA . VAL A 1 109 ? -0.346 -10.882 0.466 1.00 91.75 109 VAL A CA 1
ATOM 797 C C . VAL A 1 109 ? 0.269 -10.827 -0.916 1.00 91.75 109 VAL A C 1
ATOM 799 O O . VAL A 1 109 ? -0.183 -10.063 -1.762 1.00 91.75 109 VAL A O 1
ATOM 802 N N . ALA A 1 110 ? 1.307 -11.629 -1.127 1.00 90.75 110 ALA A N 1
ATOM 803 C CA . ALA A 1 110 ? 1.887 -11.779 -2.447 1.00 90.75 110 ALA A CA 1
ATOM 804 C C . ALA A 1 110 ? 1.054 -12.754 -3.284 1.00 90.75 110 ALA A C 1
ATOM 806 O O . ALA A 1 110 ? 0.503 -13.724 -2.755 1.00 90.75 110 ALA A O 1
ATOM 807 N N . GLY A 1 111 ? 1.004 -12.544 -4.594 1.00 87.69 111 GLY A N 1
ATOM 808 C CA . GLY A 1 111 ? 0.220 -13.390 -5.484 1.00 87.69 111 GLY A CA 1
ATOM 809 C C . GLY A 1 111 ? 0.807 -13.481 -6.873 1.00 87.69 111 GLY A C 1
ATOM 810 O O . GLY A 1 111 ? 1.599 -12.648 -7.304 1.00 87.69 111 GLY A O 1
ATOM 811 N N . THR A 1 112 ? 0.428 -14.542 -7.574 1.00 81.12 112 THR A N 1
ATOM 812 C CA . THR A 1 112 ? 0.807 -14.738 -8.970 1.00 81.12 112 THR A CA 1
ATOM 813 C C . THR A 1 112 ? -0.145 -13.956 -9.854 1.00 81.12 112 THR A C 1
ATOM 815 O O . THR A 1 112 ? -1.361 -14.135 -9.762 1.00 81.12 112 THR A O 1
ATOM 818 N N . PHE A 1 113 ? 0.413 -13.127 -10.723 1.00 78.38 113 PHE A N 1
ATOM 819 C CA . PHE A 1 113 ? -0.334 -12.409 -11.743 1.00 78.38 113 PHE A CA 1
ATOM 820 C C . PHE A 1 113 ? -0.062 -13.039 -13.111 1.00 78.38 113 PHE A C 1
ATOM 822 O O . PHE A 1 113 ? 1.047 -13.514 -13.369 1.00 78.38 113 PHE A O 1
ATOM 829 N N . GLU A 1 114 ? -1.075 -13.084 -13.976 1.00 78.75 114 GLU A N 1
ATOM 830 C CA . GLU A 1 114 ? -0.932 -13.667 -15.310 1.00 78.75 114 GLU A CA 1
ATOM 831 C C . GLU A 1 114 ? 0.181 -12.940 -16.082 1.00 78.75 114 GLU A C 1
ATOM 833 O O . GLU A 1 114 ? 0.233 -11.714 -16.115 1.00 78.75 114 GLU A O 1
ATOM 838 N N . GLY A 1 115 ? 1.123 -13.703 -16.641 1.00 76.12 115 GLY A N 1
ATOM 839 C CA . GLY A 1 115 ? 2.293 -13.156 -17.337 1.00 76.12 115 GLY A CA 1
ATOM 840 C C . GLY A 1 115 ? 3.571 -13.031 -16.499 1.00 76.12 115 GLY A C 1
ATOM 841 O O . GLY A 1 115 ? 4.637 -12.861 -17.088 1.00 76.12 115 GLY A O 1
ATOM 842 N N . PHE A 1 116 ? 3.522 -13.212 -15.171 1.00 80.06 116 PHE A N 1
ATOM 843 C CA . PHE A 1 116 ? 4.724 -13.238 -14.324 1.00 80.06 116 PHE A CA 1
ATOM 844 C C . PHE A 1 116 ? 4.935 -14.586 -13.638 1.00 80.06 116 PHE A C 1
ATOM 846 O O . PHE A 1 116 ? 4.016 -15.202 -13.104 1.00 80.06 116 PHE A O 1
ATOM 853 N N . ALA A 1 117 ? 6.190 -15.037 -13.624 1.00 81.56 117 ALA A N 1
ATOM 854 C CA . ALA A 1 117 ? 6.602 -16.297 -13.003 1.00 81.56 117 ALA A CA 1
ATOM 855 C C . ALA A 1 117 ? 6.985 -16.153 -11.516 1.00 81.56 117 ALA A C 1
ATOM 857 O O . ALA A 1 117 ? 7.517 -17.089 -10.921 1.00 81.56 117 ALA A O 1
ATOM 858 N N . PHE A 1 118 ? 6.754 -14.984 -10.920 1.00 82.44 118 PHE A N 1
ATOM 859 C CA . PHE A 1 118 ? 7.127 -14.660 -9.546 1.00 82.44 118 PHE A CA 1
ATOM 860 C C . PHE A 1 118 ? 5.973 -13.956 -8.820 1.00 82.44 118 PHE A C 1
ATOM 862 O O . PHE A 1 118 ? 5.105 -13.366 -9.468 1.00 82.44 118 PHE A O 1
ATOM 869 N N . PRO A 1 119 ? 5.918 -14.056 -7.481 1.00 85.88 119 PRO A N 1
ATOM 870 C CA . PRO A 1 119 ? 4.869 -13.421 -6.703 1.00 85.88 119 PRO A CA 1
ATOM 871 C C . PRO A 1 119 ? 5.066 -11.900 -6.663 1.00 85.88 119 PRO A C 1
ATOM 873 O O . PRO A 1 119 ? 6.136 -11.403 -6.309 1.00 85.88 119 PRO A O 1
ATOM 876 N N . LEU A 1 120 ? 4.007 -11.171 -6.997 1.00 87.94 120 LEU A N 1
ATOM 877 C CA . LEU A 1 120 ? 3.945 -9.716 -6.917 1.00 87.94 120 LEU A CA 1
ATOM 878 C C . LEU A 1 120 ? 3.352 -9.292 -5.577 1.00 87.94 120 LEU A C 1
ATOM 880 O O . LEU A 1 120 ? 2.504 -9.988 -5.021 1.00 87.94 120 LEU A O 1
ATOM 884 N N . VAL A 1 121 ? 3.793 -8.141 -5.080 1.00 88.38 121 VAL A N 1
ATOM 885 C CA . VAL A 1 121 ? 3.220 -7.446 -3.923 1.00 88.38 121 VAL A CA 1
ATOM 886 C C . VAL A 1 121 ? 2.210 -6.423 -4.411 1.00 88.38 121 VAL A C 1
ATOM 888 O O . VAL A 1 121 ? 1.021 -6.549 -4.127 1.00 88.38 121 VAL A O 1
ATOM 891 N N . PHE A 1 122 ? 2.688 -5.452 -5.189 1.00 92.69 122 PHE A N 1
ATOM 892 C CA . PHE A 1 122 ? 1.876 -4.435 -5.842 1.00 92.69 122 PHE A CA 1
ATOM 893 C C . PHE A 1 122 ? 2.271 -4.371 -7.310 1.00 92.69 122 PHE A C 1
ATOM 895 O O . PHE A 1 122 ? 3.451 -4.394 -7.640 1.00 92.69 122 PHE A O 1
ATOM 902 N N . ALA A 1 123 ? 1.300 -4.258 -8.199 1.00 93.94 123 ALA A N 1
ATOM 903 C CA . ALA A 1 123 ? 1.561 -4.049 -9.610 1.00 93.94 123 ALA A CA 1
ATOM 904 C C . ALA A 1 123 ? 0.418 -3.271 -10.234 1.00 93.94 123 ALA A C 1
ATOM 906 O O . ALA A 1 123 ? -0.742 -3.576 -9.983 1.00 93.94 123 ALA A O 1
ATOM 907 N N . ALA A 1 124 ? 0.738 -2.299 -11.069 1.00 94.62 124 ALA A N 1
ATOM 908 C CA . ALA A 1 124 ? -0.230 -1.648 -11.931 1.00 94.62 124 ALA A CA 1
ATOM 909 C C . ALA A 1 124 ? 0.517 -1.146 -13.161 1.00 94.62 124 ALA A C 1
ATOM 911 O O . ALA A 1 124 ? 1.375 -0.283 -13.017 1.00 94.62 124 ALA A O 1
ATOM 912 N N . TYR A 1 125 ? 0.244 -1.695 -14.341 1.00 93.50 125 TYR A N 1
ATOM 913 C CA . TYR A 1 125 ? 0.950 -1.347 -15.575 1.00 93.50 125 TYR A CA 1
ATOM 914 C C . TYR A 1 125 ? 0.073 -1.572 -16.818 1.00 93.50 125 TYR A C 1
ATOM 916 O O . TYR A 1 125 ? -0.937 -2.282 -16.772 1.00 93.50 125 TYR A O 1
ATOM 924 N N . ASP A 1 126 ? 0.415 -0.920 -17.929 1.00 92.38 126 ASP A N 1
ATOM 925 C CA . ASP A 1 126 ? -0.275 -1.126 -19.212 1.00 92.38 126 ASP A CA 1
ATOM 926 C C . ASP A 1 126 ? 0.126 -2.451 -19.895 1.00 92.38 126 ASP A C 1
ATOM 928 O O . ASP A 1 126 ? 1.057 -3.128 -19.478 1.00 92.38 126 ASP A O 1
ATOM 932 N N . ASP A 1 127 ? -0.560 -2.847 -20.968 1.00 84.69 127 ASP A N 1
ATOM 933 C CA . ASP A 1 127 ? -0.323 -4.139 -21.646 1.00 84.69 127 ASP A CA 1
ATOM 934 C C . ASP A 1 127 ? 1.065 -4.295 -22.289 1.00 84.69 127 ASP A C 1
ATOM 936 O O . ASP A 1 127 ? 1.441 -5.390 -22.705 1.00 84.69 127 ASP A O 1
ATOM 940 N N . ILE A 1 128 ? 1.831 -3.209 -22.396 1.00 80.50 128 ILE A N 1
ATOM 941 C CA . ILE A 1 128 ? 3.142 -3.188 -23.051 1.00 80.50 128 ILE A CA 1
ATOM 942 C C . ILE A 1 128 ? 4.258 -2.951 -22.011 1.00 80.50 128 ILE A C 1
ATOM 944 O O . ILE A 1 128 ? 5.439 -2.982 -22.354 1.00 80.50 128 ILE A O 1
ATOM 948 N N . GLY A 1 129 ? 3.915 -2.743 -20.732 1.00 79.75 129 GLY A N 1
ATOM 949 C CA . GLY A 1 129 ? 4.865 -2.378 -19.680 1.00 79.75 129 GLY A CA 1
ATOM 950 C C . GLY A 1 129 ? 5.530 -1.024 -19.929 1.00 79.75 129 GLY A C 1
ATOM 951 O O . GLY A 1 129 ? 6.709 -0.852 -19.631 1.00 79.75 129 GLY A O 1
ATOM 952 N N . SER A 1 130 ? 4.818 -0.077 -20.546 1.00 84.75 130 SER A N 1
ATOM 953 C CA . SER A 1 130 ? 5.358 1.245 -20.886 1.00 84.75 130 SER A CA 1
ATOM 954 C C . SER A 1 130 ? 5.049 2.316 -19.839 1.00 84.75 130 SER A C 1
ATOM 956 O O . SER A 1 130 ? 5.778 3.301 -19.729 1.00 84.75 130 SER A O 1
ATOM 958 N N . THR A 1 131 ? 4.008 2.098 -19.037 1.00 89.50 131 THR A N 1
ATOM 959 C CA . THR A 1 131 ? 3.586 2.959 -17.929 1.00 89.50 131 THR A CA 1
ATOM 960 C C . THR A 1 131 ? 3.226 2.115 -16.713 1.00 89.50 131 THR A C 1
ATOM 962 O O . THR A 1 131 ? 2.770 0.978 -16.859 1.00 89.50 131 THR A O 1
ATOM 965 N N . GLY A 1 132 ? 3.434 2.6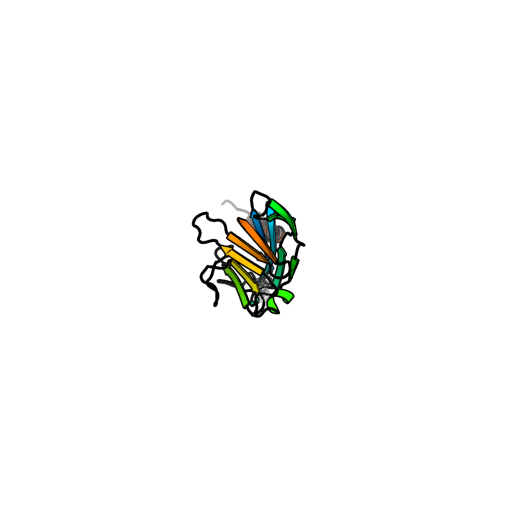66 -15.515 1.00 92.06 132 GLY A N 1
ATOM 966 C CA . GLY A 1 132 ? 3.093 2.004 -14.258 1.00 92.06 132 GLY A CA 1
ATOM 967 C C . GLY A 1 132 ? 4.290 1.468 -13.476 1.00 92.06 132 GLY A C 1
ATOM 968 O O . GLY A 1 132 ? 5.426 1.913 -13.646 1.00 92.06 132 GLY A O 1
ATOM 969 N N . PHE A 1 133 ? 4.030 0.508 -12.595 1.00 92.69 133 PHE A N 1
ATOM 970 C CA . PHE A 1 133 ? 5.017 -0.051 -11.680 1.00 92.69 133 PHE A CA 1
ATOM 971 C C . PHE A 1 133 ? 4.767 -1.534 -11.368 1.00 92.69 133 PHE A C 1
ATOM 973 O O . PHE A 1 133 ? 3.638 -2.027 -11.427 1.00 92.69 133 PHE A O 1
ATOM 980 N N . LEU A 1 134 ? 5.833 -2.217 -10.957 1.00 92.19 134 LEU A N 1
ATOM 981 C CA . LEU A 1 134 ? 5.836 -3.532 -10.327 1.00 92.19 134 LEU A CA 1
ATOM 982 C C . LEU A 1 134 ? 6.653 -3.467 -9.042 1.00 92.19 134 LEU A C 1
ATOM 984 O O . LEU A 1 134 ? 7.737 -2.889 -9.011 1.00 92.19 134 LEU A O 1
ATOM 988 N N . ILE A 1 135 ? 6.150 -4.103 -7.998 1.00 90.31 135 ILE A N 1
ATOM 989 C CA . ILE A 1 135 ? 6.870 -4.370 -6.762 1.00 90.31 135 ILE A CA 1
ATOM 990 C C . ILE A 1 135 ? 6.726 -5.858 -6.483 1.00 90.31 135 ILE A C 1
ATOM 992 O O . ILE A 1 135 ? 5.610 -6.362 -6.325 1.00 90.31 135 ILE A O 1
ATOM 996 N N . ASP A 1 136 ? 7.846 -6.563 -6.431 1.00 88.00 136 ASP A N 1
ATOM 997 C CA . ASP A 1 136 ? 7.896 -8.015 -6.290 1.00 88.00 136 ASP A CA 1
ATOM 998 C C . ASP A 1 136 ? 8.773 -8.447 -5.123 1.00 88.00 136 ASP A C 1
ATOM 1000 O O . ASP A 1 136 ? 9.535 -7.651 -4.581 1.00 88.00 136 ASP A O 1
ATOM 1004 N N . PHE A 1 137 ? 8.657 -9.710 -4.721 1.00 80.44 137 PHE A N 1
ATOM 1005 C CA . PHE A 1 137 ? 9.688 -10.352 -3.913 1.00 80.44 137 PHE A CA 1
ATOM 1006 C C . PHE A 1 137 ? 10.664 -11.066 -4.849 1.00 80.44 137 PHE A C 1
ATOM 1008 O O . PHE A 1 137 ? 10.241 -11.912 -5.645 1.00 80.44 137 PHE A O 1
ATOM 1015 N N . PHE A 1 138 ? 11.969 -10.805 -4.721 1.00 67.94 138 PHE A N 1
ATOM 1016 C CA . PHE A 1 138 ? 12.952 -11.610 -5.427 1.00 67.94 138 PHE A CA 1
ATOM 1017 C C . PHE A 1 138 ? 12.978 -12.985 -4.777 1.00 67.94 138 PHE A C 1
ATOM 1019 O O . PHE A 1 138 ? 13.208 -13.157 -3.580 1.00 67.94 138 PHE A O 1
ATOM 1026 N N . ASN A 1 139 ? 12.784 -13.999 -5.610 1.00 55.25 139 ASN A N 1
ATOM 1027 C CA . ASN A 1 139 ? 12.939 -15.390 -5.218 1.00 55.25 139 ASN A CA 1
ATOM 1028 C C . ASN A 1 139 ? 14.403 -15.843 -5.390 1.00 55.25 139 ASN A C 1
ATOM 1030 O O . ASN A 1 139 ? 14.666 -16.975 -5.787 1.00 55.25 139 ASN A O 1
ATOM 1034 N N . ASP A 1 140 ? 15.367 -14.946 -5.157 1.00 55.31 140 ASP A N 1
ATOM 1035 C CA . ASP A 1 140 ? 16.801 -15.251 -5.260 1.00 55.31 140 ASP A CA 1
ATOM 1036 C C . ASP A 1 140 ? 17.379 -15.829 -3.952 1.00 55.31 140 ASP A C 1
ATOM 1038 O O . ASP A 1 140 ? 18.559 -16.169 -3.877 1.00 55.31 140 ASP A O 1
ATOM 1042 N N . GLY A 1 141 ? 16.540 -15.971 -2.918 1.00 52.44 141 GLY A N 1
ATOM 1043 C CA . GLY A 1 141 ? 16.918 -16.504 -1.611 1.00 52.44 141 GLY A CA 1
ATOM 1044 C C . GLY A 1 141 ? 17.581 -15.490 -0.675 1.00 52.44 141 GLY A C 1
ATOM 1045 O O . GLY A 1 141 ? 17.930 -15.863 0.444 1.00 52.44 141 GLY A O 1
ATOM 1046 N N . THR A 1 142 ? 17.731 -14.223 -1.081 1.00 57.00 142 THR A N 1
ATOM 1047 C CA . THR A 1 142 ? 18.279 -13.155 -0.225 1.00 57.00 142 THR A CA 1
ATOM 1048 C C . THR A 1 142 ? 17.218 -12.474 0.642 1.00 57.00 142 THR A C 1
ATOM 1050 O O . THR A 1 142 ? 17.559 -11.791 1.606 1.00 57.00 142 THR A O 1
ATOM 1053 N N . GLY A 1 143 ? 15.933 -12.679 0.330 1.00 61.97 143 GLY A N 1
ATOM 1054 C CA . GLY A 1 143 ? 14.813 -12.026 1.011 1.00 61.97 143 GLY A CA 1
ATOM 1055 C C . GLY A 1 143 ? 14.607 -10.560 0.611 1.00 61.97 143 GLY A C 1
ATOM 1056 O O . GLY A 1 143 ? 13.730 -9.910 1.177 1.00 61.97 143 GLY A O 1
ATOM 1057 N N . ALA A 1 144 ? 15.385 -10.049 -0.348 1.00 73.94 144 ALA A N 1
ATOM 1058 C CA . ALA A 1 144 ? 15.161 -8.752 -0.975 1.00 73.94 144 ALA A CA 1
ATOM 1059 C C . ALA A 1 144 ? 14.036 -8.831 -2.028 1.00 73.94 144 ALA A C 1
ATOM 1061 O O . ALA A 1 144 ? 13.651 -9.914 -2.464 1.00 73.94 144 ALA A O 1
ATOM 1062 N N . GLY A 1 145 ? 13.494 -7.690 -2.449 1.00 82.81 145 GLY A N 1
ATOM 1063 C CA . GLY A 1 145 ? 12.565 -7.595 -3.580 1.00 82.81 145 GLY A CA 1
ATOM 1064 C C . GLY A 1 145 ? 12.929 -6.483 -4.553 1.00 82.81 145 GLY A C 1
ATOM 1065 O O . GLY A 1 145 ? 13.876 -5.738 -4.296 1.00 82.81 145 GLY A O 1
ATOM 1066 N N . SER A 1 146 ? 12.228 -6.390 -5.684 1.00 86.75 146 SER A N 1
ATOM 1067 C CA . SER A 1 146 ? 12.432 -5.330 -6.675 1.00 86.75 146 SER A CA 1
ATOM 1068 C C . SER A 1 146 ? 11.310 -4.309 -6.667 1.00 86.75 146 SER A C 1
ATOM 1070 O O . SER A 1 146 ? 10.144 -4.642 -6.461 1.00 86.75 146 SER A O 1
ATOM 1072 N N . ILE A 1 147 ? 11.662 -3.066 -6.980 1.00 84.75 147 ILE A N 1
ATOM 1073 C CA . ILE A 1 147 ? 10.741 -2.062 -7.497 1.00 84.75 147 ILE A CA 1
ATOM 1074 C C . ILE A 1 147 ? 11.160 -1.777 -8.935 1.00 84.75 147 ILE A C 1
ATOM 1076 O O . ILE A 1 147 ? 12.282 -1.344 -9.185 1.00 84.75 147 ILE A O 1
ATOM 1080 N N . THR A 1 148 ? 10.242 -1.991 -9.869 1.00 85.75 148 THR A N 1
ATOM 1081 C CA . THR A 1 148 ? 10.356 -1.571 -11.265 1.00 85.75 148 THR A CA 1
ATOM 1082 C C . THR A 1 148 ? 9.309 -0.504 -11.528 1.00 85.75 148 THR A C 1
ATOM 1084 O O . THR A 1 148 ? 8.127 -0.710 -11.280 1.00 85.75 148 THR A O 1
ATOM 1087 N N . GLU A 1 149 ? 9.720 0.643 -12.042 1.00 87.75 149 GLU A N 1
ATOM 1088 C CA . GLU A 1 149 ? 8.840 1.736 -12.425 1.00 87.75 149 GLU A CA 1
ATOM 1089 C C . GLU A 1 149 ? 9.101 2.054 -13.903 1.00 87.75 149 GLU A C 1
ATOM 1091 O O . GLU A 1 149 ? 10.228 2.322 -14.329 1.00 87.75 149 GLU A O 1
ATOM 1096 N N . TYR A 1 150 ? 8.056 1.929 -14.717 1.00 82.56 150 TYR A N 1
ATOM 1097 C CA . TYR A 1 150 ? 8.180 1.904 -16.170 1.00 82.56 150 TYR A CA 1
ATOM 1098 C C . TYR A 1 150 ? 8.241 3.298 -16.794 1.00 82.56 150 TYR A C 1
ATOM 1100 O O . TYR A 1 150 ? 8.913 3.476 -17.813 1.00 82.56 150 TYR A O 1
ATOM 1108 N N . THR A 1 151 ? 7.609 4.300 -16.176 1.00 82.56 151 THR A N 1
ATOM 1109 C CA . THR A 1 151 ? 7.512 5.658 -16.735 1.00 82.56 151 THR A CA 1
ATOM 1110 C C . THR A 1 151 ? 8.864 6.371 -16.712 1.00 82.56 151 THR A C 1
ATOM 1112 O O . THR A 1 151 ? 9.281 6.969 -17.704 1.00 82.56 151 THR A O 1
ATOM 1115 N N . ALA A 1 152 ? 9.581 6.278 -15.597 1.00 79.69 152 ALA A N 1
ATOM 1116 C CA . ALA A 1 152 ? 10.937 6.775 -15.405 1.00 79.69 152 ALA A CA 1
ATOM 1117 C C . ALA A 1 152 ? 12.009 5.747 -15.796 1.00 79.69 152 ALA A C 1
ATOM 1119 O O . ALA A 1 152 ? 13.187 6.102 -15.835 1.00 79.69 152 ALA A O 1
ATOM 1120 N N . ARG A 1 153 ? 11.624 4.502 -16.126 1.00 81.44 153 ARG A N 1
ATOM 1121 C CA . ARG A 1 153 ? 12.535 3.375 -16.415 1.00 81.44 153 ARG A CA 1
ATOM 1122 C C . ARG A 1 153 ? 13.502 3.109 -15.262 1.00 81.44 153 ARG A C 1
ATOM 1124 O O . ARG A 1 153 ? 14.699 2.912 -15.463 1.00 81.44 153 ARG A O 1
ATOM 1131 N N . TYR A 1 154 ? 12.956 3.143 -14.058 1.00 81.50 154 TYR A N 1
ATOM 1132 C CA . TYR A 1 154 ? 13.666 2.973 -12.805 1.00 81.50 154 TYR A CA 1
ATOM 1133 C C . TYR A 1 154 ? 13.546 1.520 -12.336 1.00 81.50 154 TYR A C 1
ATOM 1135 O O . TYR A 1 154 ? 12.459 0.948 -12.338 1.00 81.50 154 TYR A O 1
ATOM 1143 N N . MET A 1 155 ? 14.661 0.915 -11.930 1.00 83.19 155 MET A N 1
ATOM 1144 C CA . MET A 1 155 ? 14.687 -0.397 -11.281 1.00 83.19 155 MET A CA 1
ATOM 1145 C C . MET A 1 155 ? 15.618 -0.332 -10.076 1.00 83.19 155 MET A C 1
ATOM 1147 O O . MET A 1 155 ? 16.764 0.095 -10.209 1.00 83.19 155 MET A O 1
ATOM 1151 N N . ASP A 1 156 ? 15.141 -0.763 -8.913 1.00 82.56 156 ASP A N 1
ATOM 1152 C CA . ASP A 1 156 ? 15.926 -0.804 -7.676 1.00 82.56 156 ASP A CA 1
ATOM 1153 C C . ASP A 1 156 ? 15.492 -1.989 -6.803 1.00 82.56 156 ASP A C 1
ATOM 1155 O O . ASP A 1 156 ? 14.466 -2.633 -7.045 1.00 82.56 156 ASP A O 1
ATOM 1159 N N . GLY A 1 157 ? 16.302 -2.303 -5.798 1.00 84.44 157 GLY A N 1
ATOM 1160 C CA . GLY A 1 157 ? 15.981 -3.296 -4.783 1.00 84.44 157 GLY A CA 1
ATOM 1161 C C . GLY A 1 157 ? 15.295 -2.686 -3.561 1.00 84.44 157 GLY A C 1
ATOM 1162 O O . GLY A 1 157 ? 15.328 -1.476 -3.335 1.00 84.44 157 GLY A O 1
ATOM 1163 N N . TYR A 1 158 ? 14.730 -3.541 -2.717 1.00 85.00 158 TYR A N 1
ATOM 1164 C CA . TYR A 1 158 ? 14.355 -3.221 -1.342 1.00 85.00 158 TYR A CA 1
ATOM 1165 C C . TYR A 1 158 ? 14.676 -4.405 -0.419 1.00 85.00 158 TYR A C 1
ATOM 1167 O O . TYR A 1 158 ? 14.613 -5.560 -0.833 1.00 85.00 158 TYR A O 1
ATOM 1175 N N . ASP A 1 159 ? 15.035 -4.121 0.831 1.00 88.19 159 ASP A N 1
ATOM 1176 C CA . ASP A 1 159 ? 15.346 -5.109 1.880 1.00 88.19 159 ASP A CA 1
ATOM 1177 C C . ASP A 1 159 ? 14.335 -5.080 3.038 1.00 88.19 159 ASP A C 1
ATOM 1179 O O . ASP A 1 159 ? 14.350 -5.934 3.927 1.00 88.19 159 ASP A O 1
ATOM 1183 N N . ARG A 1 160 ? 13.443 -4.086 3.032 1.00 88.88 160 ARG A N 1
ATOM 1184 C CA . ARG A 1 160 ? 12.498 -3.829 4.109 1.00 88.88 160 ARG A CA 1
ATOM 1185 C C . ARG A 1 160 ? 11.145 -3.430 3.555 1.00 88.88 160 ARG A C 1
ATOM 1187 O O . ARG A 1 160 ? 11.045 -2.514 2.747 1.00 88.88 160 ARG A O 1
ATOM 1194 N N . ILE A 1 161 ? 10.100 -4.031 4.114 1.00 90.62 161 ILE A N 1
ATOM 1195 C CA . ILE A 1 161 ? 8.723 -3.552 4.004 1.00 90.62 161 ILE A CA 1
ATOM 1196 C C . ILE A 1 161 ? 8.259 -3.192 5.409 1.00 90.62 161 ILE A C 1
ATOM 1198 O O . ILE A 1 161 ? 8.366 -4.002 6.330 1.00 90.62 161 ILE A O 1
ATOM 1202 N N . SER A 1 162 ? 7.742 -1.984 5.586 1.00 92.31 162 SER A N 1
ATOM 1203 C CA . SER A 1 162 ? 7.073 -1.590 6.821 1.00 92.31 162 SER A CA 1
ATOM 1204 C C . SER A 1 162 ? 5.655 -1.132 6.526 1.00 92.31 162 SER A C 1
ATOM 1206 O O . SER A 1 162 ? 5.403 -0.445 5.540 1.00 92.31 162 SER A O 1
ATOM 1208 N N . MET A 1 163 ? 4.721 -1.547 7.378 1.00 92.75 163 MET A N 1
ATOM 1209 C CA . MET A 1 163 ? 3.314 -1.187 7.277 1.00 92.75 163 MET A CA 1
ATOM 1210 C C . MET A 1 163 ? 2.825 -0.731 8.637 1.00 92.75 163 MET A C 1
ATOM 1212 O O . MET A 1 163 ? 3.076 -1.380 9.651 1.00 92.75 163 MET A O 1
ATOM 1216 N N 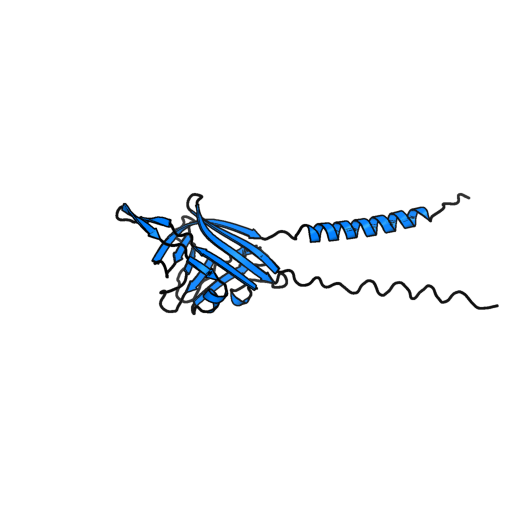. THR A 1 164 ? 2.113 0.385 8.654 1.00 92.56 164 THR A N 1
ATOM 1217 C CA . THR A 1 164 ? 1.501 0.918 9.866 1.00 92.56 164 THR A CA 1
ATOM 1218 C C . THR A 1 164 ? 0.034 1.182 9.575 1.00 92.56 164 THR A C 1
ATOM 1220 O O . THR A 1 164 ? -0.309 2.093 8.823 1.00 92.56 164 THR A O 1
ATOM 1223 N N . ALA A 1 165 ? -0.838 0.367 10.166 1.00 86.62 165 ALA A N 1
ATOM 1224 C CA . ALA A 1 165 ? -2.267 0.638 10.181 1.00 86.62 165 ALA A CA 1
ATOM 1225 C C . ALA A 1 165 ? -2.567 1.693 11.251 1.00 86.62 165 ALA A C 1
ATOM 1227 O O . ALA A 1 165 ? -2.076 1.596 12.380 1.00 86.62 165 ALA A O 1
ATOM 1228 N N . SER A 1 166 ? -3.393 2.685 10.922 1.00 80.25 166 SER A N 1
ATOM 1229 C CA . SER A 1 166 ? -3.882 3.643 11.909 1.00 80.25 166 SER A CA 1
ATOM 1230 C C . SER A 1 166 ? -4.648 2.899 13.006 1.00 80.25 166 SER A C 1
ATOM 1232 O O . SER A 1 166 ? -5.627 2.197 12.744 1.00 80.25 166 SER A O 1
ATOM 1234 N N . VAL A 1 167 ? -4.184 3.032 14.247 1.00 73.50 167 VAL A N 1
ATOM 1235 C CA . VAL A 1 167 ? -4.882 2.534 15.440 1.00 73.50 167 VAL A CA 1
ATOM 1236 C C . VAL A 1 167 ? -6.195 3.316 15.588 1.00 73.50 167 VAL A C 1
ATOM 1238 O O . VAL A 1 167 ? -6.202 4.502 15.247 1.00 73.50 167 VAL A O 1
ATOM 1241 N N . PRO A 1 168 ? -7.295 2.706 16.086 1.00 64.81 168 PRO A N 1
ATOM 1242 C CA . PRO A 1 168 ? -8.549 3.415 16.313 1.00 64.81 168 PRO A CA 1
ATOM 1243 C C . PRO A 1 168 ? -8.298 4.735 17.032 1.00 64.81 168 PRO A C 1
ATOM 1245 O O . PRO A 1 168 ? -7.649 4.757 18.081 1.00 64.81 168 PRO A O 1
ATOM 1248 N N . GLU A 1 169 ? -8.776 5.818 16.423 1.00 69.19 169 GLU A N 1
ATOM 1249 C CA . GLU A 1 169 ? -8.455 7.180 16.836 1.00 69.19 169 GLU A CA 1
ATOM 1250 C C . GLU A 1 169 ? -8.733 7.407 18.336 1.00 69.19 169 GLU A C 1
ATOM 1252 O O . GLU A 1 169 ? -9.622 6.760 18.906 1.00 69.19 169 GLU A O 1
ATOM 1257 N N . PRO A 1 170 ? -8.049 8.368 18.991 1.00 75.81 170 PRO A N 1
ATOM 1258 C CA . PRO A 1 170 ? -8.292 8.729 20.393 1.00 75.81 170 PRO A CA 1
ATOM 1259 C C . PRO A 1 170 ? -9.772 8.956 20.742 1.00 75.81 170 PRO A C 1
ATOM 1261 O O . PRO A 1 170 ? -10.176 8.749 21.886 1.00 75.81 170 PRO A O 1
ATOM 1264 N N . ALA A 1 171 ? -10.599 9.329 19.759 1.00 77.50 171 ALA A N 1
ATOM 1265 C CA . ALA A 1 171 ? -12.045 9.444 19.900 1.00 77.50 171 ALA A CA 1
ATOM 1266 C C . ALA A 1 171 ? -12.719 8.117 20.295 1.00 77.50 171 ALA A C 1
ATOM 1268 O O . ALA A 1 171 ? -13.562 8.109 21.189 1.00 77.50 171 ALA A O 1
ATOM 1269 N N . SER A 1 172 ? -12.318 6.989 19.704 1.00 80.69 172 SER A N 1
ATOM 1270 C CA . SER A 1 172 ? -12.866 5.663 20.024 1.00 80.69 172 SER A CA 1
ATOM 1271 C C . SER A 1 172 ? -12.543 5.257 21.462 1.00 80.69 172 SER A C 1
ATOM 1273 O O . SER A 1 172 ? -13.394 4.727 22.180 1.00 80.69 172 SER A O 1
ATOM 1275 N N . TRP A 1 173 ? -11.339 5.591 21.929 1.00 86.56 173 TRP A N 1
ATOM 1276 C CA . TRP A 1 173 ? -10.926 5.358 23.314 1.00 86.56 173 TRP A CA 1
ATOM 1277 C C . TRP A 1 173 ? -11.695 6.267 24.269 1.00 86.56 173 TRP A C 1
ATOM 1279 O O . TRP A 1 173 ? -12.183 5.811 25.301 1.00 86.56 173 TRP A O 1
ATOM 1289 N N . ALA A 1 174 ? -11.859 7.540 23.906 1.00 86.88 174 ALA A N 1
ATOM 1290 C CA . ALA A 1 174 ? -12.643 8.492 24.679 1.00 86.88 174 ALA A CA 1
ATOM 1291 C C . ALA A 1 174 ? -14.111 8.058 24.796 1.00 86.88 174 ALA A C 1
ATOM 1293 O O . ALA A 1 174 ? -14.681 8.158 25.878 1.00 86.88 174 ALA A O 1
ATOM 1294 N N . LEU A 1 175 ? -14.711 7.526 23.728 1.00 87.94 175 LEU A N 1
ATOM 1295 C CA . LEU A 1 175 ? -16.094 7.047 23.727 1.00 87.94 175 LEU A CA 1
ATOM 1296 C C . LEU A 1 175 ? -16.246 5.793 24.599 1.00 87.94 175 LEU A C 1
ATOM 1298 O O . LEU A 1 175 ? -17.167 5.718 25.412 1.00 87.94 175 LEU A O 1
ATOM 1302 N N . MET A 1 176 ? -15.296 4.856 24.524 1.00 90.31 176 MET A N 1
ATOM 1303 C CA . MET A 1 176 ? -15.246 3.696 25.419 1.00 90.31 176 MET A CA 1
ATOM 1304 C C . MET A 1 176 ? -15.127 4.126 26.892 1.00 90.31 176 MET A C 1
ATOM 1306 O O . MET A 1 176 ? -15.890 3.664 27.744 1.00 90.31 176 MET A O 1
ATOM 1310 N N . LEU A 1 177 ? -14.215 5.054 27.195 1.00 92.44 177 LEU A N 1
ATOM 1311 C CA . LEU A 1 177 ? -14.029 5.597 28.543 1.00 92.44 177 LEU A CA 1
ATOM 1312 C C . LEU A 1 177 ? -15.261 6.362 29.030 1.00 92.44 177 LEU A C 1
ATOM 1314 O O . LEU A 1 177 ? -15.665 6.193 30.179 1.00 92.44 177 LEU A O 1
ATOM 1318 N N . ALA A 1 178 ? -15.891 7.160 28.170 1.00 94.00 178 ALA A N 1
ATOM 1319 C CA . ALA A 1 178 ? -17.139 7.846 28.476 1.00 94.00 178 ALA A CA 1
ATOM 1320 C C . ALA A 1 178 ? -18.259 6.838 28.775 1.00 94.00 178 ALA A C 1
ATOM 1322 O O . ALA A 1 178 ? -18.982 7.002 29.758 1.00 94.00 178 ALA A O 1
ATOM 1323 N N . GLY A 1 179 ? -18.355 5.755 27.997 1.00 93.50 179 GLY A N 1
ATOM 1324 C CA . GLY A 1 179 ? -19.265 4.638 28.248 1.00 93.50 179 GLY A CA 1
ATOM 1325 C C . GLY A 1 179 ? -19.054 4.023 29.633 1.00 93.50 179 GLY A C 1
ATOM 1326 O O . GLY A 1 179 ? -19.996 3.928 30.425 1.00 93.50 179 GLY A O 1
ATOM 1327 N N . PHE A 1 180 ? -17.810 3.689 29.981 1.00 96.12 180 PHE A N 1
ATOM 1328 C CA . PHE A 1 180 ? -17.482 3.164 31.308 1.00 96.12 180 PHE A CA 1
ATOM 1329 C C 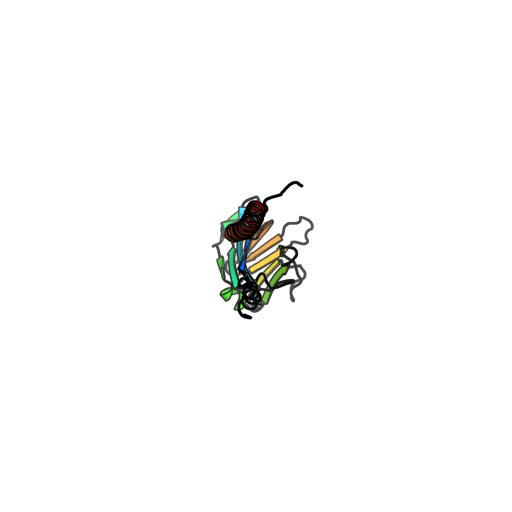. PHE A 1 180 ? -17.750 4.168 32.433 1.00 96.12 180 PHE A C 1
ATOM 1331 O O . PHE A 1 180 ? -18.279 3.786 33.479 1.00 96.12 180 PHE A O 1
ATOM 1338 N N . ALA A 1 181 ? -17.449 5.450 32.224 1.00 96.00 181 ALA A N 1
ATOM 1339 C CA . ALA A 1 181 ? -17.722 6.506 33.190 1.00 96.00 181 ALA A CA 1
ATOM 1340 C C . ALA A 1 181 ? -19.228 6.672 33.439 1.00 96.00 181 ALA A C 1
ATOM 1342 O O . ALA A 1 181 ? -19.643 6.816 34.589 1.00 96.00 181 ALA A O 1
ATOM 1343 N N . MET A 1 182 ? -20.060 6.585 32.396 1.00 96.00 182 MET A N 1
ATOM 1344 C CA . MET A 1 182 ? -21.518 6.636 32.526 1.00 96.00 182 MET A CA 1
ATOM 1345 C C . MET A 1 182 ? -22.063 5.432 33.303 1.00 96.00 182 MET A C 1
ATOM 1347 O O . MET A 1 182 ? -22.842 5.613 34.242 1.00 96.00 182 MET A O 1
ATOM 1351 N N . VAL A 1 183 ? -21.616 4.212 32.987 1.00 95.56 183 VAL A N 1
ATOM 1352 C CA . VAL A 1 183 ? -22.026 2.993 33.712 1.00 95.56 183 VAL A CA 1
ATOM 1353 C C . VAL A 1 183 ? -21.562 3.037 35.175 1.00 95.56 183 VAL A C 1
ATOM 1355 O O . VAL A 1 183 ? -22.342 2.773 36.099 1.00 95.56 183 VAL A O 1
ATOM 1358 N N . GLY A 1 184 ? -20.311 3.432 35.420 1.00 95.81 184 GLY A N 1
ATOM 1359 C CA . GLY A 1 184 ? -19.757 3.619 36.763 1.00 95.81 184 GLY A CA 1
ATOM 1360 C C . GLY A 1 184 ? -20.481 4.714 37.557 1.00 95.81 184 GLY A C 1
ATOM 1361 O O . GLY A 1 184 ? -20.784 4.547 38.741 1.00 95.81 184 GLY A O 1
ATOM 1362 N N . GLY A 1 185 ? -20.833 5.819 36.902 1.00 95.25 185 GLY A N 1
ATOM 1363 C CA . GLY A 1 185 ? -21.602 6.914 37.488 1.00 95.25 185 GLY A CA 1
ATOM 1364 C C . GLY A 1 185 ? -23.012 6.481 37.887 1.00 95.25 185 GLY A C 1
ATOM 1365 O O . GLY A 1 185 ? -23.425 6.692 39.030 1.00 95.25 185 GLY A O 1
ATOM 1366 N N . ALA A 1 186 ? -23.727 5.801 36.989 1.00 94.38 186 ALA A N 1
ATOM 1367 C CA . ALA A 1 186 ? -25.080 5.305 37.236 1.00 94.38 186 ALA A CA 1
ATOM 1368 C C . ALA A 1 186 ? -25.124 4.267 38.372 1.00 94.38 186 ALA A C 1
ATOM 1370 O O . ALA A 1 186 ? -25.985 4.331 39.257 1.00 94.38 186 ALA A O 1
ATOM 1371 N N . THR A 1 187 ? -24.171 3.331 38.401 1.00 94.25 187 THR A N 1
ATOM 1372 C CA . THR A 1 187 ? -24.072 2.322 39.471 1.00 94.25 187 THR A CA 1
ATOM 1373 C C . THR A 1 187 ? -23.754 2.957 40.826 1.00 94.25 187 THR A C 1
ATOM 1375 O O . THR A 1 187 ? -24.387 2.613 41.830 1.00 94.25 187 THR A O 1
ATOM 1378 N N . ARG A 1 188 ? -22.839 3.936 40.869 1.00 93.25 188 ARG A N 1
ATOM 1379 C CA . ARG A 1 188 ? -22.524 4.692 42.091 1.00 93.25 188 ARG A CA 1
ATOM 1380 C C . ARG A 1 188 ? -23.717 5.507 42.587 1.00 93.25 188 ARG A C 1
ATOM 1382 O O . ARG A 1 188 ? -23.949 5.557 43.795 1.00 93.25 188 ARG A O 1
ATOM 1389 N N . TYR A 1 189 ? -24.481 6.112 41.678 1.00 93.06 189 TYR A N 1
ATOM 1390 C CA . TYR A 1 189 ? -25.675 6.879 42.026 1.00 93.06 189 TYR A CA 1
ATOM 1391 C C . TYR A 1 189 ? -26.747 5.997 42.683 1.00 93.06 189 TYR A C 1
ATOM 1393 O O . TYR A 1 189 ? -27.244 6.342 43.755 1.00 93.06 189 TYR A O 1
ATOM 1401 N N . ARG A 1 190 ? -27.027 4.805 42.131 1.00 89.19 190 ARG A N 1
ATOM 1402 C CA . ARG A 1 190 ? -28.011 3.864 42.703 1.00 89.19 190 ARG A CA 1
ATOM 1403 C C . ARG A 1 190 ? -27.662 3.413 44.121 1.00 89.19 190 ARG A C 1
ATOM 1405 O O . ARG A 1 190 ? -28.548 3.339 44.966 1.00 89.19 190 ARG A O 1
ATOM 1412 N N . ARG A 1 191 ? -26.382 3.158 44.417 1.00 87.50 191 ARG A N 1
ATOM 1413 C CA . ARG A 1 191 ? -25.959 2.707 45.757 1.00 87.50 191 ARG A CA 1
ATOM 1414 C C . ARG A 1 191 ? -26.255 3.729 46.857 1.00 87.50 191 ARG A C 1
ATOM 1416 O O . ARG A 1 191 ? -26.558 3.319 47.972 1.00 87.50 191 ARG A O 1
ATOM 1423 N N . ARG A 1 192 ? -26.236 5.033 46.549 1.00 86.69 192 ARG A N 1
ATOM 1424 C CA . ARG A 1 192 ? -26.550 6.099 47.521 1.00 86.69 192 ARG A CA 1
ATOM 1425 C C . ARG A 1 192 ? -28.018 6.118 47.963 1.00 86.69 192 ARG A C 1
ATOM 1427 O O . ARG A 1 192 ? -28.306 6.663 49.022 1.00 86.69 192 ARG A O 1
ATOM 1434 N N . ALA A 1 193 ? -28.931 5.538 47.184 1.00 76.94 193 ALA A N 1
ATOM 1435 C CA . ALA A 1 193 ? -30.359 5.519 47.505 1.00 76.94 193 ALA A CA 1
ATOM 1436 C C . ALA A 1 193 ? -30.760 4.385 48.472 1.00 76.94 193 ALA A C 1
ATOM 1438 O O . ALA A 1 193 ? -31.843 4.423 49.050 1.00 76.94 193 ALA A O 1
ATOM 1439 N N . THR A 1 194 ? -29.898 3.388 48.683 1.00 76.12 194 THR A N 1
ATOM 1440 C CA . THR A 1 194 ? -30.174 2.247 49.570 1.00 76.12 194 THR A CA 1
ATOM 1441 C C . THR A 1 194 ? -29.824 2.606 51.016 1.00 76.12 194 THR A C 1
ATOM 1443 O O . THR A 1 194 ? -28.664 2.531 51.416 1.00 76.12 194 THR A O 1
ATOM 1446 N N . ARG A 1 195 ? -30.818 3.009 51.820 1.00 77.50 195 ARG A N 1
ATOM 1447 C CA . ARG A 1 195 ? -30.675 3.066 53.284 1.00 77.50 195 ARG A CA 1
ATOM 1448 C C . ARG A 1 195 ? -30.856 1.657 53.840 1.00 77.50 195 ARG A C 1
ATOM 1450 O O . ARG A 1 195 ? -31.943 1.098 53.744 1.00 77.50 195 ARG A O 1
ATOM 1457 N N . VAL A 1 196 ? -29.796 1.087 54.405 1.00 76.19 196 VAL A N 1
ATOM 1458 C CA . VAL A 1 196 ? -29.886 -0.169 55.156 1.00 76.19 196 VAL A CA 1
ATOM 1459 C C . VAL A 1 196 ? -30.481 0.163 56.524 1.00 76.19 196 VAL A C 1
ATOM 1461 O O . VAL A 1 196 ? -29.876 0.906 57.293 1.00 76.19 196 VAL A O 1
ATOM 1464 N N . ALA A 1 197 ? -31.690 -0.328 56.799 1.00 79.38 197 ALA A N 1
ATOM 1465 C CA . ALA A 1 197 ? -32.277 -0.304 58.135 1.00 79.38 197 ALA A CA 1
ATOM 1466 C C . ALA A 1 197 ? -31.898 -1.611 58.840 1.00 79.38 197 ALA A C 1
ATOM 1468 O O . ALA A 1 197 ? -32.178 -2.691 58.321 1.00 79.38 197 ALA A O 1
ATOM 1469 N N . HIS A 1 198 ? -31.231 -1.512 59.987 1.00 75.38 198 HIS A N 1
ATOM 1470 C CA . HIS A 1 198 ? -30.969 -2.661 60.853 1.00 75.38 198 HIS A CA 1
ATOM 1471 C C . HIS A 1 198 ? -32.173 -2.875 61.782 1.00 75.38 198 HIS A C 1
ATOM 1473 O O . HIS A 1 198 ? -32.727 -1.893 62.282 1.00 75.38 198 HIS A O 1
ATOM 1479 N N . ALA A 1 199 ? -32.585 -4.137 61.939 1.00 71.19 199 ALA A N 1
ATOM 1480 C CA . ALA A 1 199 ? -33.653 -4.585 62.835 1.00 71.19 199 ALA A CA 1
ATOM 1481 C C . ALA A 1 199 ? -33.095 -4.977 64.207 1.00 71.19 199 ALA A C 1
ATOM 1483 O O . ALA A 1 199 ? -31.939 -5.460 64.239 1.00 71.19 199 ALA A O 1
#

Radius of gyration: 27.44 Å; chains: 1; bounding box: 90×28×86 Å